Protein AF-A0A915YIJ9-F1 (afdb_monomer_lite)

Foldseek 3Di:
DDDDDDDDDDDDDPDDDDDDDDDDDDDDDDDDDDDDDDDDPPPPPPPPPPPQFDQDALPDDDDQAAFWKQAPLRAIDSDPSRCVNRRGPDTHTDHRDQAAPAAPPFDDDPAAFWWQAPVRAIDSDPSRCVNRRGPHTHTDHGDDPFFDDAAPPDDDDPAQFWWQAPVRAIDSDPSRCVNRRGPDTHTDHGPPDPDD

pLDDT: mean 80.59, std 19.17, range [41.78, 97.81]

Secondary structure (DSSP, 8-state):
------------------------------PPP------------------SB------SPPP-----EEETTSPEESSHHHHHHTTBS-EEESS--S-----TT---------EEETTSPEESSHHHHHHTT---EEESPPP-SSB-PPPTT----S----EEETTS-EESSHHHHHHTTB--EEES-TT-----

Sequence (196 aa):
MKQRKFLNFLPLVILFLALVSCQKDYETVVTPKSDAVMQTEAEAPESLITPCVVPTACFAPCPTYYAPVCGCDGVTYNNSCEAICAGVQSYTKGACNCKGRAQPNCICPLYYAPVCGCDGVTYNNACEANCAGVNHYVNGPCPDKCKGKPKPNCLCPAVYDPVCGCDGVTYSNGCEATCAGVKYYTNGACGGGTSS

InterPro domains:
  IPR002350 Kazal domain [PF00050] (61-86)
  IPR002350 Kazal domain [PF00050] (149-177)
  IPR002350 Kazal domain [PF07648] (104-132)
  IPR002350 Kazal domain [PS00282] (156-179)
  IPR002350 Kazal domain [PS51465] (46-97)
  IPR002350 Kazal domain [PS51465] (100-144)
  IPR002350 Kazal domain [PS51465] (148-192)
  IPR002350 Kazal domain [SM00280] (57-96)
  IPR002350 Kazal domain [SM00280] (105-142)
  IPR002350 Kazal domain [SM00280] (153-190)
  IPR036058 Kazal domain superfamily [SSF100895] (58-97)
  IPR036058 Kazal domain superfamily [SSF100895] (104-144)
  IPR036058 Kazal domain superfamily [SSF100895] (152-191)
  IPR053265 Serine protease inhibitor [PTHR21131] (148-193)

Structure (mmCIF, N/CA/C/O backbone):
data_AF-A0A915YIJ9-F1
#
_entry.id   AF-A0A915YIJ9-F1
#
loop_
_atom_site.group_PDB
_atom_site.id
_atom_site.type_symbol
_atom_site.label_atom_id
_atom_site.label_alt_id
_atom_site.label_comp_id
_atom_site.label_asym_id
_atom_site.label_entity_id
_atom_site.label_seq_id
_atom_site.pdbx_PDB_ins_code
_atom_site.Cartn_x
_atom_site.Cartn_y
_atom_site.Cartn_z
_atom_site.occupancy
_atom_site.B_iso_or_equiv
_atom_site.auth_seq_id
_atom_site.auth_comp_id
_atom_site.auth_asym_id
_atom_site.auth_atom_id
_atom_site.pdbx_PDB_model_num
ATOM 1 N N . MET A 1 1 ? 63.766 -33.382 -86.762 1.00 43.09 1 MET A N 1
ATOM 2 C CA . MET A 1 1 ? 63.769 -31.927 -86.483 1.00 43.09 1 MET A CA 1
ATOM 3 C C . MET A 1 1 ? 63.564 -31.705 -84.988 1.00 43.09 1 MET A C 1
ATOM 5 O O . MET A 1 1 ? 62.976 -32.546 -84.327 1.00 43.09 1 MET A O 1
ATOM 9 N N . LYS A 1 2 ? 64.178 -30.644 -84.469 1.00 43.09 2 LYS A N 1
ATOM 10 C CA . LYS A 1 2 ? 64.546 -30.368 -83.069 1.00 43.09 2 LYS A CA 1
ATOM 11 C C . LYS A 1 2 ? 63.355 -30.300 -82.094 1.00 43.09 2 LYS A C 1
ATOM 13 O O . LYS A 1 2 ? 62.431 -29.525 -82.303 1.00 43.09 2 LYS A O 1
ATOM 18 N N . GLN A 1 3 ? 63.465 -31.039 -80.990 1.00 42.84 3 GLN A N 1
ATOM 19 C CA . GLN A 1 3 ? 62.699 -30.883 -79.749 1.00 42.84 3 GLN A CA 1
ATOM 20 C C . GLN A 1 3 ? 62.859 -29.457 -79.181 1.00 42.84 3 GLN A C 1
ATOM 22 O O . GLN A 1 3 ? 63.985 -28.964 -79.061 1.00 42.84 3 GLN A O 1
ATOM 27 N N . ARG A 1 4 ? 61.759 -28.799 -78.788 1.00 53.03 4 ARG A N 1
ATOM 28 C CA . ARG A 1 4 ? 61.774 -27.566 -77.979 1.00 53.03 4 ARG A CA 1
ATOM 29 C C . ARG A 1 4 ? 60.920 -27.740 -76.717 1.00 53.03 4 ARG A C 1
ATOM 31 O O . ARG A 1 4 ? 59.727 -27.494 -76.720 1.00 53.03 4 ARG A O 1
ATOM 38 N N . LYS A 1 5 ? 61.628 -28.174 -75.671 1.00 50.50 5 LYS A N 1
ATOM 39 C CA . LYS A 1 5 ? 61.648 -27.671 -74.286 1.00 50.50 5 LYS A CA 1
ATOM 40 C C . LYS A 1 5 ? 60.309 -27.438 -73.565 1.00 50.50 5 LYS A C 1
ATOM 42 O O . LYS A 1 5 ? 59.688 -26.392 -73.697 1.00 50.50 5 LYS A O 1
ATOM 47 N N . PHE A 1 6 ? 60.022 -28.372 -72.657 1.00 50.09 6 PHE A N 1
ATOM 48 C CA . PHE A 1 6 ? 59.421 -28.115 -71.346 1.00 50.09 6 PHE A CA 1
ATOM 49 C C . PHE A 1 6 ? 60.184 -27.019 -70.579 1.00 50.09 6 PHE A C 1
ATOM 51 O O . PHE A 1 6 ? 61.411 -27.108 -70.484 1.00 50.09 6 PHE A O 1
ATOM 58 N N . LEU A 1 7 ? 59.470 -26.070 -69.957 1.00 47.47 7 LEU A N 1
ATOM 59 C CA . LEU A 1 7 ? 59.889 -25.474 -68.682 1.00 47.47 7 LEU A CA 1
ATOM 60 C C . LEU A 1 7 ? 58.699 -24.863 -67.903 1.00 47.47 7 LEU A C 1
ATOM 62 O O . LEU A 1 7 ? 58.182 -23.818 -68.273 1.00 47.47 7 LEU A O 1
ATOM 66 N N . ASN A 1 8 ? 58.287 -25.598 -66.862 1.00 46.03 8 ASN A N 1
ATOM 67 C CA . ASN A 1 8 ? 57.697 -25.251 -65.554 1.00 46.03 8 ASN A CA 1
ATOM 68 C C . ASN A 1 8 ? 57.200 -23.822 -65.259 1.00 46.03 8 ASN A C 1
ATOM 70 O O . ASN A 1 8 ? 57.934 -22.868 -65.465 1.00 46.03 8 ASN A O 1
ATOM 74 N N . PHE A 1 9 ? 56.038 -23.707 -64.593 1.00 45.94 9 PHE A N 1
ATOM 75 C CA . PHE A 1 9 ? 55.933 -23.433 -63.140 1.00 45.94 9 PHE A CA 1
ATOM 76 C C . PHE A 1 9 ? 54.446 -23.337 -62.716 1.00 45.94 9 PHE A C 1
ATOM 78 O O . PHE A 1 9 ? 53.779 -22.337 -62.952 1.00 45.94 9 PHE A O 1
ATOM 85 N N . LEU A 1 10 ? 53.927 -24.387 -62.071 1.00 46.91 10 LEU A N 1
ATOM 86 C CA . LEU A 1 10 ? 52.823 -24.282 -61.097 1.00 46.91 10 LEU A CA 1
ATOM 87 C C . LEU A 1 10 ? 53.487 -23.921 -59.747 1.00 46.91 10 LEU A C 1
ATOM 89 O O . LEU A 1 10 ? 54.596 -24.426 -59.529 1.00 46.91 10 LEU A O 1
ATOM 93 N N . PRO A 1 11 ? 52.898 -23.110 -58.837 1.00 52.62 11 PRO A N 1
ATOM 94 C CA . PRO A 1 11 ? 51.906 -23.669 -57.900 1.00 52.62 11 PRO A CA 1
ATOM 95 C C . PRO A 1 11 ? 50.868 -22.674 -57.291 1.00 52.62 11 PRO A C 1
ATOM 97 O O . PRO A 1 11 ? 51.066 -21.468 -57.256 1.00 52.62 11 PRO A O 1
ATOM 100 N N . LEU A 1 12 ? 49.772 -23.226 -56.746 1.00 51.72 12 LEU A N 1
ATOM 101 C CA . LEU A 1 12 ? 49.084 -22.802 -55.503 1.00 51.72 12 LEU A CA 1
ATOM 102 C C . LEU A 1 12 ? 48.872 -21.294 -55.213 1.00 51.72 12 LEU A C 1
ATOM 104 O O . LEU A 1 12 ? 49.652 -20.719 -54.465 1.00 51.72 12 LEU A O 1
ATOM 108 N N . VAL A 1 13 ? 47.727 -20.712 -55.607 1.00 50.88 13 VAL A N 1
ATOM 109 C CA . VAL A 1 13 ? 47.040 -19.657 -54.814 1.00 50.88 13 VAL A CA 1
ATOM 110 C C . VAL A 1 13 ? 45.515 -19.784 -54.987 1.00 50.88 13 VAL A C 1
ATOM 112 O O . VAL A 1 13 ? 44.834 -18.914 -55.516 1.00 50.88 13 VAL A O 1
ATOM 115 N N . ILE A 1 14 ? 44.963 -20.918 -54.552 1.00 55.75 14 ILE A N 1
ATOM 116 C CA . ILE A 1 14 ? 43.563 -21.008 -54.114 1.00 55.75 14 ILE A CA 1
ATOM 117 C C . ILE A 1 14 ? 43.600 -20.748 -52.606 1.00 55.75 14 ILE A C 1
ATOM 119 O O . ILE A 1 14 ? 43.662 -21.721 -51.868 1.00 55.75 14 ILE A O 1
ATOM 123 N N . LEU A 1 15 ? 43.671 -19.486 -52.149 1.00 53.47 15 LEU A N 1
ATOM 124 C CA . LEU A 1 15 ? 43.363 -19.106 -50.752 1.00 53.47 15 LEU A CA 1
ATOM 125 C C . LEU A 1 15 ? 43.443 -17.581 -50.483 1.00 53.47 15 LEU A C 1
ATOM 127 O O . LEU A 1 15 ? 44.313 -17.167 -49.741 1.00 53.47 15 LEU A O 1
ATOM 131 N N . PHE A 1 16 ? 42.572 -16.728 -51.030 1.00 46.09 16 PHE A N 1
ATOM 132 C CA . PHE A 1 16 ? 42.276 -15.389 -50.455 1.00 46.09 16 PHE A CA 1
ATOM 133 C C . PHE A 1 16 ? 40.940 -14.914 -51.055 1.00 46.09 16 PHE A C 1
ATOM 135 O O . PHE A 1 16 ? 40.864 -14.535 -52.214 1.00 46.09 16 PHE A O 1
ATOM 142 N N . LEU A 1 17 ? 39.816 -15.266 -50.432 1.00 48.44 17 LEU A N 1
ATOM 143 C CA . LEU A 1 17 ? 39.080 -14.404 -49.501 1.00 48.44 17 LEU A CA 1
ATOM 144 C C . LEU A 1 17 ? 38.564 -13.103 -50.137 1.00 48.44 17 LEU A C 1
ATOM 146 O O . LEU A 1 17 ? 39.302 -12.147 -50.330 1.00 48.44 17 LEU A O 1
ATOM 150 N N . ALA A 1 18 ? 37.247 -13.122 -50.364 1.00 52.41 18 ALA A N 1
ATOM 151 C CA . ALA A 1 18 ? 36.298 -12.067 -50.025 1.00 52.41 18 ALA A CA 1
ATOM 152 C C . ALA A 1 18 ? 36.674 -10.627 -50.390 1.00 52.41 18 ALA A C 1
ATOM 154 O O . ALA A 1 18 ? 37.335 -9.974 -49.603 1.00 52.41 18 ALA A O 1
ATOM 155 N N . LEU A 1 19 ? 36.075 -10.098 -51.461 1.00 51.56 19 LEU A N 1
ATOM 156 C CA . LEU A 1 19 ? 35.353 -8.821 -51.418 1.00 51.56 19 LEU A CA 1
ATOM 157 C C . LEU A 1 19 ? 34.259 -8.829 -52.494 1.00 51.56 19 LEU A C 1
ATOM 159 O O . LEU A 1 19 ? 34.449 -8.442 -53.643 1.00 51.56 19 LEU A O 1
ATOM 163 N N . VAL A 1 20 ? 33.087 -9.294 -52.064 1.00 56.44 20 VAL A N 1
ATOM 164 C CA . VAL A 1 20 ? 31.788 -8.870 -52.586 1.00 56.44 20 VAL A CA 1
ATOM 165 C C . VAL A 1 20 ? 31.805 -7.347 -52.728 1.00 56.44 20 VAL A C 1
ATOM 167 O O . VAL A 1 20 ? 32.027 -6.640 -51.750 1.00 56.44 20 VAL A O 1
ATOM 170 N N . SER A 1 21 ? 31.557 -6.836 -53.928 1.00 51.50 21 SER A N 1
ATOM 171 C CA . SER A 1 21 ? 31.146 -5.448 -54.128 1.00 51.50 21 SER A CA 1
ATOM 172 C C . SER A 1 21 ? 29.868 -5.458 -54.952 1.00 51.50 21 SER A C 1
ATOM 174 O O . SER A 1 21 ? 29.864 -5.693 -56.155 1.00 51.50 21 SER A O 1
ATOM 176 N N . CYS A 1 22 ? 28.775 -5.290 -54.214 1.00 51.41 22 CYS A N 1
ATOM 177 C CA . CYS A 1 22 ? 27.427 -5.018 -54.676 1.00 51.41 22 CYS A CA 1
ATOM 178 C C . CYS A 1 22 ? 27.413 -3.671 -55.416 1.00 51.41 22 CYS A C 1
ATOM 180 O O . CYS A 1 22 ? 27.785 -2.659 -54.826 1.00 51.41 22 CYS A O 1
ATOM 182 N N . GLN A 1 23 ? 26.961 -3.638 -56.669 1.00 51.97 23 GLN A N 1
ATOM 183 C CA . GLN A 1 23 ? 26.453 -2.411 -57.278 1.00 51.97 23 GLN A CA 1
ATOM 184 C C . GLN A 1 23 ? 24.961 -2.613 -57.533 1.00 51.97 23 GLN A C 1
ATOM 186 O O . GLN A 1 23 ? 24.566 -3.437 -58.354 1.00 51.97 23 GLN A O 1
ATOM 191 N N . LYS A 1 24 ? 24.143 -1.907 -56.750 1.00 50.06 24 LYS A N 1
ATOM 192 C CA . LYS A 1 24 ? 22.733 -1.658 -57.042 1.00 50.06 24 LYS A CA 1
ATOM 193 C C . LYS A 1 24 ? 22.659 -0.234 -57.574 1.00 50.06 24 LYS A C 1
ATOM 195 O O . LYS A 1 24 ? 23.089 0.689 -56.884 1.00 50.06 24 LYS A O 1
ATOM 200 N N . ASP A 1 25 ? 22.142 -0.089 -58.782 1.00 52.25 25 ASP A N 1
ATOM 201 C CA . ASP A 1 25 ? 21.862 1.195 -59.406 1.00 52.25 25 ASP A CA 1
ATOM 202 C C . ASP A 1 25 ? 20.831 1.974 -58.572 1.00 52.25 25 ASP A C 1
ATOM 204 O O . ASP A 1 25 ? 19.790 1.441 -58.182 1.00 52.25 25 ASP A O 1
ATOM 208 N N . TYR A 1 26 ? 21.144 3.232 -58.265 1.00 51.97 26 TYR A N 1
ATOM 209 C CA . TYR A 1 26 ? 20.229 4.209 -57.677 1.00 51.97 26 TYR A CA 1
ATOM 210 C C . TYR A 1 26 ? 19.994 5.290 -58.732 1.00 51.97 26 TYR A C 1
ATOM 212 O O . TYR A 1 26 ? 20.888 6.080 -59.036 1.00 51.97 26 TYR A O 1
ATOM 220 N N . GLU A 1 27 ? 18.800 5.294 -59.320 1.00 52.31 27 GLU A N 1
ATOM 221 C CA . GLU A 1 27 ? 18.329 6.396 -60.153 1.00 52.31 27 GLU A CA 1
ATOM 222 C C . GLU A 1 27 ? 18.004 7.609 -59.276 1.00 52.31 27 GLU A C 1
ATOM 224 O O . GLU A 1 27 ? 17.204 7.555 -58.340 1.00 52.31 27 GLU A O 1
ATOM 229 N N . THR A 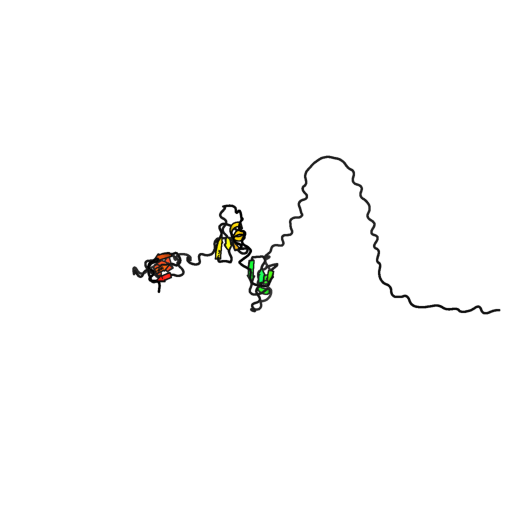1 28 ? 18.640 8.731 -59.599 1.00 44.75 28 THR A N 1
ATOM 230 C CA . THR A 1 28 ? 18.393 10.044 -59.010 1.00 44.75 28 THR A CA 1
ATOM 231 C C . THR A 1 28 ? 17.041 10.588 -59.472 1.00 44.75 28 THR A C 1
ATOM 233 O O . THR A 1 28 ? 16.899 11.016 -60.618 1.00 44.75 28 THR A O 1
ATOM 236 N N . VAL A 1 29 ? 16.054 10.626 -58.576 1.00 46.56 29 VAL A N 1
ATOM 237 C CA . VAL A 1 29 ? 14.800 11.361 -58.795 1.00 46.56 29 VAL A CA 1
ATOM 238 C C . VAL A 1 29 ? 15.046 12.838 -58.486 1.00 46.56 29 VAL A C 1
ATOM 240 O O . VAL A 1 29 ? 15.255 13.221 -57.336 1.00 46.56 29 VAL A O 1
ATOM 243 N N . VAL A 1 30 ? 15.030 13.671 -59.524 1.00 48.28 30 VAL A N 1
ATOM 244 C CA . VAL A 1 30 ? 15.030 15.134 -59.408 1.00 48.28 30 VAL A CA 1
ATOM 245 C C . VAL A 1 30 ? 13.579 15.590 -59.249 1.00 48.28 30 VAL A C 1
ATOM 247 O O . VAL A 1 30 ? 12.788 15.455 -60.179 1.00 48.28 30 VAL A O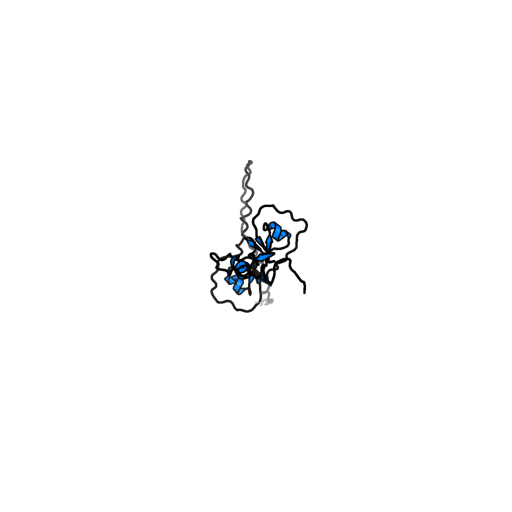 1
ATOM 250 N N . THR A 1 31 ? 13.210 16.136 -58.089 1.00 48.06 31 THR A N 1
ATOM 251 C CA . THR A 1 31 ? 11.913 16.810 -57.897 1.00 48.06 31 THR A CA 1
ATOM 252 C C . THR A 1 31 ? 12.048 18.322 -58.114 1.00 48.06 31 THR A C 1
ATOM 254 O O . THR A 1 31 ? 13.024 18.908 -57.637 1.00 48.06 31 THR A O 1
ATOM 257 N N . PRO A 1 32 ? 11.089 18.986 -58.788 1.00 51.56 32 PRO A N 1
ATOM 258 C CA . PRO A 1 32 ? 11.142 20.423 -59.013 1.00 51.56 32 PRO A CA 1
ATOM 259 C C . PRO A 1 32 ? 10.718 21.220 -57.772 1.00 51.56 32 PRO A C 1
ATOM 261 O O . PRO A 1 32 ? 9.846 20.823 -57.003 1.00 51.56 32 PRO A O 1
ATOM 264 N N . LYS A 1 33 ? 11.354 22.383 -57.622 1.00 52.44 33 LYS A N 1
ATOM 265 C CA . LYS A 1 33 ? 11.064 23.429 -56.642 1.00 52.44 33 LYS A CA 1
ATOM 266 C C . LYS A 1 33 ? 9.826 24.223 -57.074 1.00 52.44 33 LYS A C 1
ATOM 268 O O . LYS A 1 33 ? 9.839 24.812 -58.151 1.00 52.44 33 LYS A O 1
ATOM 273 N N . SER A 1 34 ? 8.816 24.316 -56.213 1.00 48.69 34 SER A N 1
ATOM 274 C CA . SER A 1 34 ? 7.854 25.423 -56.236 1.00 48.69 34 SER A CA 1
ATOM 275 C C . SER A 1 34 ? 7.405 25.751 -54.818 1.00 48.69 34 SER A C 1
ATOM 277 O O . SER A 1 34 ? 6.930 24.887 -54.085 1.00 48.69 34 SER A O 1
ATOM 279 N N . ASP A 1 35 ? 7.615 27.006 -54.451 1.00 55.25 35 ASP A N 1
ATOM 280 C CA . ASP A 1 35 ? 7.357 27.597 -53.147 1.00 55.25 35 ASP A CA 1
ATOM 281 C C . ASP A 1 35 ? 5.850 27.639 -52.806 1.00 55.25 35 ASP A C 1
ATOM 283 O O . ASP A 1 35 ? 5.057 28.058 -53.646 1.00 55.25 35 ASP A O 1
ATOM 287 N N . ALA A 1 36 ? 5.482 27.239 -51.575 1.00 47.22 36 ALA A N 1
ATOM 288 C CA . ALA A 1 36 ? 4.541 27.911 -50.651 1.00 47.22 36 ALA A CA 1
ATOM 289 C C . ALA A 1 36 ? 3.796 26.937 -49.701 1.00 47.22 36 ALA A C 1
ATOM 291 O O . ALA A 1 36 ? 2.908 26.201 -50.109 1.00 47.22 36 ALA A O 1
ATOM 292 N N . VAL A 1 37 ? 4.166 27.040 -48.415 1.00 46.00 37 VAL A N 1
ATOM 293 C CA . VAL A 1 37 ? 3.373 26.926 -47.169 1.00 46.00 37 VAL A CA 1
ATOM 294 C C . VAL A 1 37 ? 2.381 25.761 -47.019 1.00 46.00 37 VAL A C 1
ATOM 296 O O . VAL A 1 37 ? 1.293 25.813 -47.571 1.00 46.00 37 VAL A O 1
ATOM 299 N N . MET A 1 38 ? 2.665 24.830 -46.099 1.00 41.78 38 MET A N 1
ATOM 300 C CA . MET A 1 38 ? 1.839 24.589 -44.900 1.00 41.78 38 MET A CA 1
ATOM 301 C C . MET A 1 38 ? 2.553 23.593 -43.979 1.00 41.78 38 MET A C 1
ATOM 303 O O . MET A 1 38 ? 3.204 22.659 -44.436 1.00 41.78 38 MET A O 1
ATOM 307 N N . GLN A 1 39 ? 2.470 23.847 -42.679 1.00 53.22 39 GLN A N 1
ATOM 308 C CA . GLN A 1 39 ? 3.058 23.046 -41.614 1.00 53.22 39 GLN A CA 1
ATOM 309 C C . GLN A 1 39 ? 2.658 21.573 -41.737 1.00 53.22 39 GLN A C 1
ATOM 311 O O . GLN A 1 39 ? 1.477 21.245 -41.699 1.00 53.22 39 GLN A O 1
ATOM 316 N N . THR A 1 40 ? 3.648 20.692 -41.768 1.00 42.25 40 THR A N 1
ATOM 317 C CA . THR A 1 40 ? 3.526 19.392 -41.119 1.00 42.25 40 THR A CA 1
ATOM 318 C C . THR A 1 40 ? 4.792 19.235 -40.305 1.00 42.25 40 THR A C 1
ATOM 320 O O . THR A 1 40 ? 5.868 18.973 -40.847 1.00 42.25 40 THR A O 1
ATOM 323 N N . GLU A 1 41 ? 4.685 19.487 -39.004 1.00 53.44 41 GLU A N 1
ATOM 324 C CA . GLU A 1 41 ? 5.623 18.892 -38.065 1.00 53.44 41 GLU A CA 1
ATOM 325 C C . GLU A 1 41 ? 5.610 17.400 -38.384 1.00 53.44 41 GLU A C 1
ATOM 327 O O . GLU A 1 41 ? 4.543 16.793 -38.474 1.00 53.44 41 GLU A O 1
ATOM 332 N N . ALA A 1 42 ? 6.776 16.840 -38.697 1.00 53.16 42 ALA A N 1
ATOM 333 C CA . ALA A 1 42 ? 6.897 15.404 -38.800 1.00 53.16 42 ALA A CA 1
ATOM 334 C C . ALA A 1 42 ? 6.420 14.853 -37.457 1.00 53.16 42 ALA A C 1
ATOM 336 O O . ALA A 1 42 ? 7.089 15.055 -36.442 1.00 53.16 42 ALA A O 1
ATOM 337 N N . GLU A 1 43 ? 5.246 14.223 -37.445 1.00 51.84 43 GLU A N 1
ATOM 338 C CA . GLU A 1 43 ? 4.864 13.341 -36.360 1.00 51.84 43 GLU A CA 1
ATOM 339 C C . GLU A 1 43 ? 6.032 12.367 -36.229 1.00 51.84 43 GLU A C 1
ATOM 341 O O . GLU A 1 43 ? 6.308 11.561 -37.124 1.00 51.84 43 GLU A O 1
ATOM 346 N N . ALA A 1 44 ? 6.801 12.519 -35.147 1.00 55.88 44 ALA A N 1
ATOM 347 C CA . ALA A 1 44 ? 7.683 11.461 -34.706 1.00 55.88 44 ALA A CA 1
ATOM 348 C C . ALA A 1 44 ? 6.819 10.193 -34.712 1.00 55.88 44 ALA A C 1
ATOM 350 O O . ALA A 1 44 ? 5.710 10.259 -34.169 1.00 55.88 44 ALA A O 1
ATOM 351 N N . PRO A 1 45 ? 7.251 9.092 -35.363 1.00 55.00 45 PRO A N 1
ATOM 352 C CA . PRO A 1 45 ? 6.441 7.883 -35.411 1.00 55.00 45 PRO A CA 1
ATOM 353 C C . PRO A 1 45 ? 6.038 7.583 -33.979 1.00 55.00 45 PRO A C 1
ATOM 355 O O . PRO A 1 45 ? 6.924 7.606 -33.116 1.00 55.00 45 PRO A O 1
ATOM 358 N N . GLU A 1 46 ? 4.729 7.425 -33.733 1.00 57.34 46 GLU A N 1
ATOM 359 C CA . GLU A 1 46 ? 4.194 7.135 -32.406 1.00 57.34 46 GLU A CA 1
ATOM 360 C C . GLU A 1 46 ? 5.164 6.186 -31.723 1.00 57.34 46 GLU A C 1
ATOM 362 O O . GLU A 1 46 ? 5.434 5.085 -32.211 1.00 57.34 46 GLU A O 1
ATOM 367 N N . SER A 1 47 ? 5.802 6.708 -30.675 1.00 54.47 47 SER A N 1
ATOM 368 C CA . SER A 1 47 ? 6.743 5.975 -29.853 1.00 54.47 47 SER A CA 1
ATOM 369 C C . SER A 1 47 ? 6.166 4.582 -29.646 1.00 54.47 47 SER A C 1
ATOM 371 O O . SER A 1 47 ? 5.057 4.454 -29.127 1.00 54.47 47 SER A O 1
ATOM 373 N N . LEU A 1 48 ? 6.875 3.555 -30.119 1.00 56.50 48 LEU A N 1
ATOM 374 C CA . LEU A 1 48 ? 6.511 2.152 -29.945 1.00 56.50 48 LEU A CA 1
ATOM 375 C C . LEU A 1 48 ? 6.629 1.797 -28.455 1.00 56.50 48 LEU A C 1
ATOM 377 O O . LEU A 1 48 ? 7.523 1.056 -28.042 1.00 56.50 48 LEU A O 1
ATOM 381 N N . ILE A 1 49 ? 5.752 2.362 -27.625 1.00 66.06 49 ILE A N 1
ATOM 382 C CA . ILE A 1 49 ? 5.625 2.047 -26.212 1.00 66.06 49 ILE A CA 1
ATOM 383 C C . ILE A 1 49 ? 5.022 0.651 -26.184 1.00 66.06 49 ILE A C 1
ATOM 385 O O . ILE A 1 49 ? 3.807 0.469 -26.210 1.00 66.06 49 ILE A O 1
ATOM 389 N N . THR A 1 50 ? 5.893 -0.354 -26.194 1.00 74.81 50 THR A N 1
ATOM 390 C CA . THR A 1 50 ? 5.469 -1.725 -25.937 1.00 74.81 50 THR A CA 1
ATOM 391 C C . THR A 1 50 ? 4.827 -1.725 -24.549 1.00 74.81 50 THR A C 1
ATOM 393 O O . THR A 1 50 ? 5.489 -1.317 -23.588 1.00 74.81 50 THR A O 1
ATOM 396 N N . PRO A 1 51 ? 3.543 -2.104 -24.419 1.00 85.44 51 PRO A N 1
ATOM 397 C CA . PRO A 1 51 ? 2.871 -2.110 -23.130 1.00 85.44 51 PRO A CA 1
ATOM 398 C C . PRO A 1 51 ? 3.637 -3.014 -22.168 1.00 85.44 51 PRO A C 1
ATOM 400 O O . PRO A 1 51 ? 3.989 -4.143 -22.508 1.00 85.44 51 PRO A O 1
ATOM 403 N N . CYS A 1 52 ? 3.909 -2.502 -20.968 1.00 85.62 52 CYS A N 1
ATOM 404 C CA . CYS A 1 52 ? 4.692 -3.228 -19.974 1.00 85.62 52 CYS A CA 1
ATOM 405 C C . CYS A 1 52 ? 4.065 -4.586 -19.612 1.00 85.62 52 CYS A C 1
ATOM 407 O O . CYS A 1 52 ? 4.781 -5.567 -19.415 1.00 85.62 52 CYS A O 1
ATOM 409 N N . VAL A 1 53 ? 2.734 -4.640 -19.540 1.00 88.88 53 VAL A N 1
ATOM 410 C CA . VAL A 1 53 ? 1.987 -5.855 -19.224 1.00 88.88 53 VAL A CA 1
ATOM 411 C C . VAL A 1 53 ? 1.081 -6.180 -20.398 1.00 88.88 53 VAL A C 1
ATOM 413 O O . VAL A 1 53 ? 0.263 -5.348 -20.796 1.00 88.88 53 VAL A O 1
ATOM 416 N N . VAL A 1 54 ? 1.199 -7.392 -20.936 1.00 90.19 54 VAL A N 1
ATOM 417 C CA . VAL A 1 54 ? 0.216 -7.934 -21.881 1.00 90.19 54 VAL A CA 1
ATOM 418 C C . VAL A 1 54 ? -0.371 -9.223 -21.323 1.00 90.19 54 VAL A C 1
ATOM 420 O O . VAL A 1 54 ? 0.381 -10.069 -20.831 1.00 90.19 54 VAL A O 1
ATOM 423 N N . PRO A 1 55 ? -1.693 -9.427 -21.420 1.00 83.56 55 PRO A N 1
ATOM 424 C CA . PRO A 1 55 ? -2.303 -10.682 -21.012 1.00 83.56 55 PRO A CA 1
ATOM 425 C C . PRO A 1 55 ? -1.641 -11.859 -21.738 1.00 83.56 55 PRO A C 1
ATOM 427 O O . PRO A 1 55 ? -1.745 -11.989 -22.956 1.00 83.56 55 PRO A O 1
ATOM 430 N N . THR A 1 56 ? -0.942 -12.706 -20.984 1.00 80.94 56 THR A N 1
ATOM 431 C CA . THR A 1 56 ? -0.262 -13.899 -21.499 1.00 80.94 56 THR A CA 1
ATOM 432 C C . THR A 1 56 ? -0.775 -15.105 -20.730 1.00 80.94 56 THR A C 1
ATOM 434 O O . THR A 1 56 ? -0.867 -15.075 -19.505 1.00 80.94 56 THR A O 1
ATOM 437 N N . ALA A 1 57 ? -1.142 -16.173 -21.438 1.00 77.88 57 ALA A N 1
ATOM 438 C CA . ALA A 1 57 ? -1.531 -17.417 -20.790 1.00 77.88 57 ALA A CA 1
ATOM 439 C C . ALA A 1 57 ? -0.288 -18.119 -20.220 1.00 77.88 57 ALA A C 1
ATOM 441 O O . ALA A 1 57 ? 0.690 -18.348 -20.930 1.00 77.88 57 ALA A O 1
ATOM 442 N N . CYS A 1 58 ? -0.332 -18.472 -18.937 1.00 86.25 58 CYS A N 1
ATOM 443 C CA . CYS A 1 58 ? 0.706 -19.269 -18.294 1.00 86.25 58 CYS A CA 1
ATOM 444 C C . CYS A 1 58 ? 0.472 -20.750 -18.633 1.00 86.25 58 CYS A C 1
ATOM 446 O O . CYS A 1 58 ? -0.509 -21.348 -18.192 1.00 86.25 58 CYS A O 1
ATOM 448 N N . PHE A 1 59 ? 1.343 -21.337 -19.454 1.00 82.81 59 PHE A N 1
ATOM 449 C CA . PHE A 1 59 ? 1.169 -22.704 -19.968 1.00 82.81 59 PHE A CA 1
ATOM 450 C C . PHE A 1 59 ? 1.685 -23.803 -19.022 1.00 82.81 59 PHE A C 1
ATOM 452 O O . PHE A 1 59 ? 1.443 -24.983 -19.270 1.00 82.81 59 PHE A O 1
ATOM 459 N N . ALA A 1 60 ? 2.387 -23.444 -17.945 1.00 88.06 60 ALA A N 1
ATOM 460 C CA . ALA A 1 60 ? 2.941 -24.383 -16.972 1.00 88.06 60 ALA A CA 1
ATOM 461 C C . ALA A 1 60 ? 3.021 -23.743 -15.575 1.00 88.06 60 ALA A C 1
ATOM 463 O O . ALA A 1 60 ? 3.183 -22.527 -15.483 1.00 88.06 60 ALA A O 1
ATOM 464 N N . PRO A 1 61 ? 2.936 -24.529 -14.486 1.00 92.00 61 PRO A N 1
ATOM 465 C CA . PRO A 1 61 ? 3.137 -24.001 -13.143 1.00 92.00 61 PRO A CA 1
ATOM 466 C C . PRO A 1 61 ? 4.573 -23.499 -12.975 1.00 92.00 61 PRO A C 1
ATOM 468 O O . PRO A 1 61 ? 5.530 -24.157 -13.390 1.00 92.00 61 PRO A O 1
ATOM 471 N N . CYS A 1 62 ? 4.723 -22.345 -12.331 1.00 94.94 62 CYS A N 1
ATOM 472 C CA . CYS A 1 62 ? 6.040 -21.809 -12.031 1.00 94.94 62 CYS A CA 1
ATOM 473 C C . CYS A 1 62 ? 6.721 -22.569 -10.886 1.00 94.94 62 CYS A C 1
ATOM 475 O O . CYS A 1 62 ? 6.054 -23.014 -9.948 1.00 94.94 62 CYS A O 1
ATOM 477 N N . PRO A 1 63 ? 8.057 -22.711 -10.933 1.00 95.19 63 PRO A N 1
ATOM 478 C CA . PRO A 1 63 ? 8.813 -23.235 -9.806 1.00 95.19 63 PRO A CA 1
ATOM 479 C C . PRO A 1 63 ? 8.703 -22.289 -8.603 1.00 95.19 63 PRO A C 1
ATOM 481 O O . PRO A 1 63 ? 8.537 -21.083 -8.761 1.00 95.19 63 PRO A O 1
ATOM 484 N N . THR A 1 64 ? 8.848 -22.827 -7.392 1.00 95.56 64 THR A N 1
ATOM 485 C CA . THR A 1 64 ? 8.644 -22.080 -6.136 1.00 95.56 64 THR A CA 1
ATOM 486 C C . THR A 1 64 ? 9.936 -21.535 -5.522 1.00 95.56 64 THR A C 1
ATOM 488 O O . THR A 1 64 ? 9.947 -21.145 -4.356 1.00 95.56 64 THR A O 1
ATOM 491 N N . TYR A 1 65 ? 11.055 -21.547 -6.255 1.00 96.94 65 TYR A N 1
ATOM 492 C CA . TYR A 1 65 ? 12.295 -20.965 -5.742 1.00 96.94 65 TYR A CA 1
ATOM 493 C C . TYR A 1 65 ? 12.211 -19.436 -5.733 1.00 96.94 65 TYR A C 1
ATOM 495 O O . TYR A 1 65 ? 11.566 -18.821 -6.587 1.00 96.94 65 TYR A O 1
ATOM 503 N N . TYR A 1 66 ? 12.920 -18.829 -4.782 1.00 96.31 66 TYR A N 1
ATOM 504 C CA . TYR A 1 66 ? 12.968 -17.384 -4.614 1.00 96.31 66 TYR A CA 1
ATOM 505 C C . TYR A 1 66 ? 14.209 -16.800 -5.301 1.00 96.31 66 TYR A C 1
ATOM 507 O O . TYR A 1 66 ? 15.333 -16.949 -4.823 1.00 96.31 66 TYR A O 1
ATOM 515 N N . ALA A 1 67 ? 14.001 -16.150 -6.443 1.00 97.38 67 ALA A N 1
ATOM 516 C CA . ALA A 1 67 ? 14.997 -15.365 -7.168 1.00 97.38 67 ALA A CA 1
ATOM 517 C C . ALA A 1 67 ? 14.296 -14.127 -7.750 1.00 97.38 67 ALA A C 1
ATOM 519 O O . ALA A 1 67 ? 13.970 -14.110 -8.941 1.00 97.38 67 ALA A O 1
ATOM 520 N N . PRO A 1 68 ? 13.998 -13.127 -6.902 1.00 96.50 68 PRO A N 1
ATOM 521 C CA . PRO A 1 68 ? 12.997 -12.125 -7.208 1.00 96.50 68 PRO A CA 1
ATOM 522 C C . PRO A 1 68 ? 13.382 -11.271 -8.407 1.00 96.50 68 PRO A C 1
ATOM 524 O O . PRO A 1 68 ? 14.567 -11.041 -8.679 1.00 96.50 68 PRO A O 1
ATOM 527 N N . VAL A 1 69 ? 12.361 -10.778 -9.096 1.00 95.69 69 VAL A N 1
ATOM 528 C CA . VAL A 1 69 ? 12.508 -9.814 -10.183 1.00 95.69 69 VAL A CA 1
ATOM 529 C C . VAL A 1 69 ? 11.548 -8.650 -9.984 1.00 95.69 69 VAL A C 1
ATOM 531 O O . VAL A 1 69 ? 10.448 -8.831 -9.459 1.00 95.69 69 VAL A O 1
ATOM 534 N N . CYS A 1 70 ? 11.963 -7.464 -10.414 1.00 92.69 70 CYS A N 1
ATOM 535 C CA . CYS A 1 70 ? 11.124 -6.279 -10.434 1.00 92.69 70 CYS A CA 1
ATOM 536 C C . CYS A 1 70 ? 10.591 -6.077 -11.842 1.00 92.69 70 CYS A C 1
ATOM 538 O O . CYS A 1 70 ? 11.376 -5.755 -12.740 1.00 92.69 70 CYS A O 1
ATOM 540 N N . GLY A 1 71 ? 9.291 -6.289 -12.032 1.00 91.19 71 GLY A N 1
ATOM 541 C CA . GLY A 1 71 ? 8.624 -6.043 -13.301 1.00 91.19 71 GLY A CA 1
ATOM 542 C C . GLY A 1 71 ? 8.613 -4.564 -13.673 1.00 91.19 71 GLY A C 1
ATOM 543 O O . GLY A 1 71 ? 8.719 -3.682 -12.820 1.00 91.19 71 GLY A O 1
ATOM 544 N N . CYS A 1 72 ? 8.471 -4.269 -14.963 1.00 87.06 72 CYS A N 1
ATOM 545 C CA . CYS A 1 72 ? 8.264 -2.901 -15.449 1.00 87.06 72 CYS A CA 1
ATOM 546 C C . CYS A 1 72 ? 6.963 -2.264 -14.928 1.00 87.06 72 CYS A C 1
ATOM 548 O O . CYS A 1 72 ? 6.772 -1.059 -15.062 1.00 87.06 72 CYS A O 1
ATOM 550 N N . ASP A 1 73 ? 6.078 -3.070 -14.343 1.00 84.56 73 ASP A N 1
ATOM 551 C CA . ASP A 1 73 ? 4.837 -2.680 -13.679 1.00 84.56 73 ASP A CA 1
ATOM 552 C C . ASP A 1 73 ? 5.066 -2.313 -12.207 1.00 84.56 73 ASP A C 1
ATOM 554 O O . ASP A 1 73 ? 4.140 -1.923 -11.499 1.00 84.56 73 ASP A O 1
ATOM 558 N N . GLY A 1 74 ? 6.310 -2.428 -11.739 1.00 81.31 74 GLY A N 1
ATOM 559 C CA . GLY A 1 74 ? 6.705 -2.140 -10.373 1.00 81.31 74 GLY A CA 1
ATOM 560 C C . GLY A 1 74 ? 6.303 -3.195 -9.357 1.00 81.31 74 GLY A C 1
ATOM 561 O O . GLY A 1 74 ? 6.383 -2.933 -8.154 1.00 81.31 74 GLY A O 1
ATOM 562 N N . VAL A 1 75 ? 5.903 -4.384 -9.808 1.00 85.25 75 VAL A N 1
ATOM 563 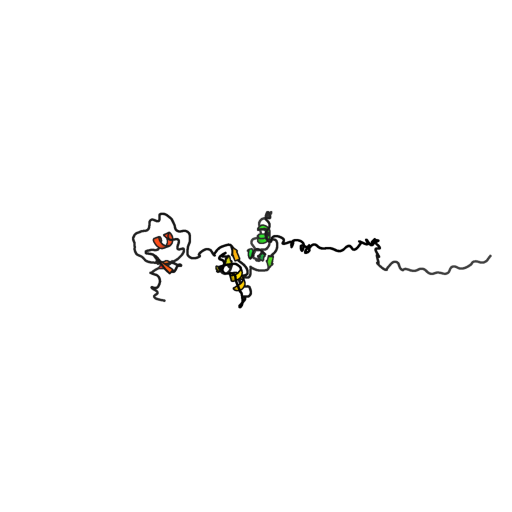C CA . VAL A 1 75 ? 5.580 -5.509 -8.933 1.00 85.25 75 VAL A CA 1
ATOM 564 C C . VAL A 1 75 ? 6.814 -6.393 -8.751 1.00 85.25 75 VAL A C 1
ATOM 566 O O . VAL A 1 75 ? 7.557 -6.689 -9.689 1.00 85.25 75 VAL A O 1
ATOM 569 N N . THR A 1 76 ? 7.050 -6.816 -7.507 1.00 91.56 76 THR A N 1
ATOM 570 C CA . THR A 1 76 ? 8.060 -7.836 -7.205 1.00 91.56 76 THR A CA 1
ATOM 571 C C . THR A 1 76 ? 7.447 -9.218 -7.361 1.00 91.56 76 THR A C 1
ATOM 573 O O . THR A 1 76 ? 6.491 -9.548 -6.663 1.00 91.56 76 THR A O 1
ATOM 576 N N . TYR A 1 77 ? 8.036 -10.034 -8.225 1.00 94.25 77 TYR A N 1
ATOM 577 C CA . TYR A 1 77 ? 7.661 -11.434 -8.429 1.00 94.25 77 TYR A CA 1
ATOM 578 C C . TYR A 1 77 ? 8.672 -12.354 -7.750 1.00 94.25 77 TYR A C 1
ATOM 580 O O . TYR A 1 77 ? 9.854 -12.002 -7.691 1.00 94.25 77 TYR A O 1
ATOM 588 N N . ASN A 1 78 ? 8.257 -13.536 -7.266 1.00 96.75 78 ASN A N 1
ATOM 589 C CA . ASN A 1 78 ? 9.179 -14.452 -6.569 1.00 96.75 78 ASN A CA 1
ATOM 590 C C . ASN A 1 78 ? 10.307 -14.923 -7.484 1.00 96.75 78 ASN A C 1
ATOM 592 O O . ASN A 1 78 ? 11.419 -15.185 -7.026 1.00 96.75 78 ASN A O 1
ATOM 596 N N . ASN A 1 79 ? 10.009 -15.042 -8.775 1.00 96.25 79 ASN A N 1
ATOM 597 C CA . ASN A 1 79 ? 10.965 -15.357 -9.818 1.00 96.25 79 ASN A CA 1
ATOM 598 C C . ASN A 1 79 ? 10.472 -14.866 -11.184 1.00 96.25 79 ASN A C 1
ATOM 600 O O . ASN A 1 79 ? 9.341 -14.410 -11.350 1.00 96.25 79 ASN A O 1
ATOM 604 N N . SER A 1 80 ? 11.343 -14.975 -12.184 1.00 96.38 80 SER A N 1
ATOM 605 C CA . SER A 1 80 ? 11.046 -14.563 -13.554 1.00 96.38 80 SER A CA 1
ATOM 606 C C . SER A 1 80 ? 9.894 -15.331 -14.202 1.00 96.38 80 SER A C 1
ATOM 608 O O . SER A 1 80 ? 9.216 -14.766 -15.052 1.00 96.38 80 SER A O 1
ATOM 610 N N . CYS A 1 81 ? 9.660 -16.596 -13.826 1.00 95.81 81 CYS A N 1
ATOM 611 C CA . CYS A 1 81 ? 8.529 -17.354 -14.366 1.00 95.81 81 CYS A CA 1
ATOM 612 C C 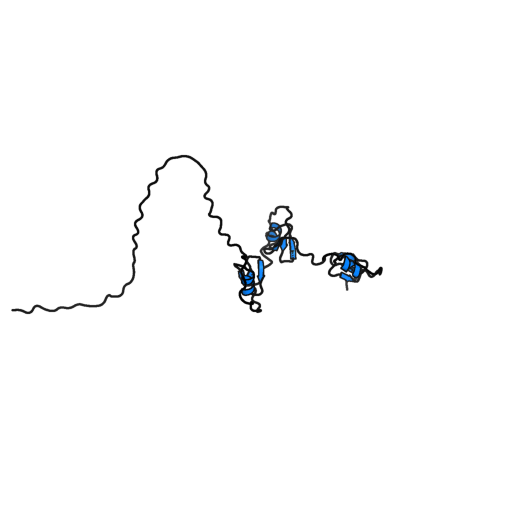. CYS A 1 81 ? 7.210 -16.706 -13.948 1.00 95.81 81 CYS A C 1
ATOM 614 O O . CYS A 1 81 ? 6.359 -16.468 -14.799 1.00 95.81 81 CYS A O 1
ATOM 616 N N . GLU A 1 82 ? 7.063 -16.365 -12.665 1.00 95.81 82 GLU A N 1
ATOM 617 C CA . GLU A 1 82 ? 5.851 -15.710 -12.166 1.00 95.81 82 GLU A CA 1
ATOM 618 C C . GLU A 1 82 ? 5.611 -14.350 -12.836 1.00 95.81 82 GLU A C 1
ATOM 620 O O . GLU A 1 82 ? 4.474 -14.055 -13.197 1.00 95.81 82 GLU A O 1
ATOM 625 N N . ALA A 1 83 ? 6.666 -13.560 -13.076 1.00 94.44 83 ALA A N 1
ATOM 626 C CA . ALA A 1 83 ? 6.561 -12.288 -13.799 1.00 94.44 83 ALA A CA 1
ATOM 627 C C . ALA A 1 83 ? 6.036 -12.480 -15.232 1.00 94.44 83 ALA A C 1
ATOM 629 O O . ALA A 1 83 ? 5.081 -11.823 -15.648 1.00 94.44 83 ALA A O 1
ATOM 630 N N . ILE A 1 84 ? 6.611 -13.430 -15.976 1.00 93.38 84 ILE A N 1
ATOM 631 C CA . ILE A 1 84 ? 6.177 -13.756 -17.344 1.00 93.38 84 ILE A CA 1
ATOM 632 C C . ILE A 1 84 ? 4.739 -14.289 -17.342 1.00 93.38 84 ILE A C 1
ATOM 634 O O . ILE A 1 84 ? 3.932 -13.897 -18.182 1.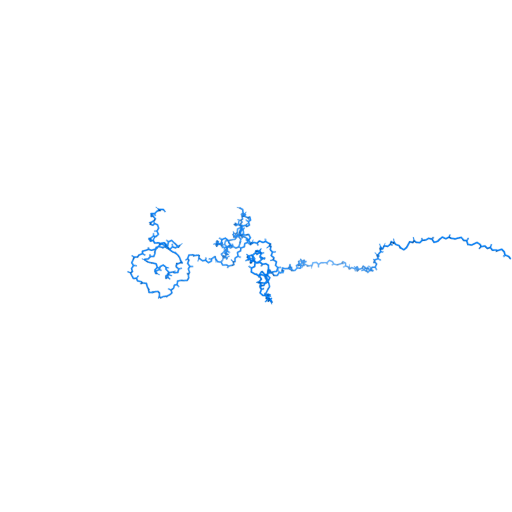00 93.38 84 ILE A O 1
ATOM 638 N N . CYS A 1 85 ? 4.388 -15.141 -16.378 1.00 94.38 85 CYS A N 1
ATOM 639 C CA . CYS A 1 85 ? 3.034 -15.672 -16.230 1.00 94.38 85 CYS A CA 1
ATOM 640 C C . CYS A 1 85 ? 1.999 -14.611 -15.834 1.00 94.38 85 CYS A C 1
ATOM 642 O O . CYS A 1 85 ? 0.816 -14.799 -16.104 1.00 94.38 85 CYS A O 1
ATOM 644 N N . ALA A 1 86 ? 2.430 -13.493 -15.251 1.00 93.25 86 ALA A N 1
ATOM 645 C CA . ALA A 1 86 ? 1.601 -12.312 -15.035 1.00 93.25 86 ALA A CA 1
ATOM 646 C C . ALA A 1 86 ? 1.543 -11.371 -16.254 1.00 93.25 86 ALA A C 1
ATOM 648 O O . ALA A 1 86 ? 0.825 -10.373 -16.217 1.00 93.25 86 ALA A O 1
ATOM 649 N N . GLY A 1 87 ? 2.261 -11.681 -17.339 1.00 93.62 87 GLY A N 1
ATOM 650 C CA . GLY A 1 87 ? 2.259 -10.896 -18.573 1.00 93.62 87 GLY A CA 1
ATOM 651 C C . GLY A 1 87 ? 3.290 -9.770 -18.632 1.00 93.62 87 GLY A C 1
ATOM 652 O O . GLY A 1 87 ? 3.222 -8.939 -19.538 1.00 93.62 87 GLY A O 1
ATOM 653 N N . VAL A 1 88 ? 4.232 -9.717 -17.688 1.00 93.94 88 VAL A N 1
ATOM 654 C CA . VAL A 1 88 ? 5.263 -8.673 -17.612 1.00 93.94 88 VAL A CA 1
ATOM 655 C C . VAL A 1 88 ? 6.306 -8.859 -18.715 1.00 93.94 88 VAL A C 1
ATOM 657 O O . VAL A 1 88 ? 6.968 -9.894 -18.792 1.00 93.94 88 VAL A O 1
ATOM 660 N N . GLN A 1 89 ? 6.493 -7.829 -19.542 1.00 92.56 89 GLN A N 1
ATOM 661 C CA . GLN A 1 89 ? 7.365 -7.858 -20.724 1.00 92.56 89 GLN A CA 1
ATOM 662 C C . GLN A 1 89 ? 8.838 -7.576 -20.434 1.00 92.56 89 GLN A C 1
ATOM 664 O O . GLN A 1 89 ? 9.717 -7.927 -21.219 1.00 92.56 89 GLN A O 1
ATOM 669 N N . SER A 1 90 ? 9.137 -6.919 -19.315 1.00 91.56 90 SER A N 1
ATOM 670 C CA . SER A 1 90 ? 10.514 -6.638 -18.914 1.00 91.56 90 SER A CA 1
ATOM 671 C C . SER A 1 90 ? 10.634 -6.563 -17.402 1.00 91.56 90 SER A C 1
ATOM 673 O O . SER A 1 90 ? 9.711 -6.129 -16.715 1.00 91.56 90 SER A O 1
ATOM 675 N N . TYR A 1 91 ? 11.773 -7.008 -16.877 1.00 94.44 91 TYR A N 1
ATOM 676 C CA . TYR A 1 91 ? 12.056 -6.979 -15.451 1.00 94.44 91 TYR A CA 1
ATOM 677 C C . TYR A 1 91 ? 13.555 -6.824 -15.180 1.00 94.44 91 TYR A C 1
ATOM 679 O O . TYR A 1 91 ? 14.400 -7.151 -16.016 1.00 94.44 91 TYR A O 1
ATOM 687 N N . THR A 1 92 ? 13.896 -6.361 -13.981 1.00 93.25 92 THR A N 1
ATOM 688 C CA . THR A 1 92 ? 15.273 -6.331 -13.466 1.00 93.25 92 THR A CA 1
ATOM 689 C C . THR A 1 92 ? 15.466 -7.393 -12.385 1.00 93.25 92 THR A C 1
ATOM 691 O O . THR A 1 92 ? 14.502 -7.844 -11.770 1.00 93.25 92 THR A O 1
ATOM 694 N N . LYS A 1 93 ? 16.708 -7.848 -12.170 1.00 95.38 93 LYS A N 1
ATOM 695 C CA . LYS A 1 93 ? 17.012 -8.803 -11.091 1.00 95.38 93 LYS A CA 1
ATOM 696 C C . LYS A 1 93 ? 16.865 -8.125 -9.728 1.00 95.38 93 LYS A C 1
ATOM 698 O O . LYS A 1 93 ? 17.354 -7.014 -9.547 1.00 95.38 93 LYS A O 1
ATOM 703 N N . GLY A 1 94 ? 16.313 -8.853 -8.764 1.00 92.44 94 GLY A N 1
ATOM 704 C CA . GLY A 1 94 ? 16.039 -8.361 -7.417 1.00 92.44 94 GLY A CA 1
ATOM 705 C C . GLY A 1 94 ? 14.601 -7.873 -7.260 1.00 92.44 94 GLY A C 1
ATOM 706 O O . GLY A 1 94 ? 13.885 -7.683 -8.237 1.00 92.44 94 GLY A O 1
ATOM 707 N N . ALA A 1 95 ? 14.177 -7.683 -6.012 1.00 90.00 95 ALA A N 1
ATOM 708 C CA . ALA A 1 95 ? 12.900 -7.044 -5.713 1.00 90.00 95 ALA A CA 1
ATOM 709 C C . ALA A 1 95 ? 12.887 -5.588 -6.201 1.00 90.00 95 ALA A C 1
ATOM 711 O O . ALA A 1 95 ? 13.941 -4.958 -6.326 1.00 90.00 95 ALA A O 1
ATOM 712 N N . CYS A 1 96 ? 11.697 -5.041 -6.441 1.00 86.44 96 CYS A N 1
ATOM 713 C CA . CYS A 1 96 ? 11.562 -3.632 -6.777 1.00 86.44 96 CYS A CA 1
ATOM 714 C C . CYS A 1 96 ? 12.139 -2.765 -5.666 1.00 86.44 96 CYS A C 1
ATOM 716 O O . CYS A 1 96 ? 11.835 -2.938 -4.484 1.00 86.44 96 CYS A O 1
ATOM 718 N N . ASN A 1 97 ? 12.997 -1.824 -6.053 1.00 83.62 97 ASN A N 1
ATOM 719 C CA . ASN A 1 97 ? 13.565 -0.897 -5.098 1.00 83.62 97 ASN A CA 1
ATOM 720 C C . ASN A 1 97 ? 12.539 0.196 -4.803 1.00 83.62 97 ASN A C 1
ATOM 722 O O . ASN A 1 97 ? 12.318 1.084 -5.622 1.00 83.62 97 ASN A O 1
ATOM 726 N N . CYS A 1 98 ? 11.955 0.160 -3.608 1.00 74.44 98 CYS A N 1
ATOM 727 C CA . CYS A 1 98 ? 11.006 1.184 -3.193 1.00 74.44 98 CYS A CA 1
ATOM 728 C C . CYS A 1 98 ? 11.591 2.585 -3.054 1.00 74.44 98 CYS A C 1
ATOM 730 O O . CYS A 1 98 ? 10.841 3.555 -3.090 1.00 74.44 98 CYS A O 1
ATOM 732 N N . LYS A 1 99 ? 12.914 2.703 -2.908 1.00 75.75 99 LYS A N 1
ATOM 733 C CA . LYS A 1 99 ? 13.598 3.982 -2.735 1.00 75.75 99 LYS A CA 1
ATOM 734 C C . LYS A 1 99 ? 14.463 4.293 -3.948 1.00 75.75 99 LYS A C 1
ATOM 736 O O . LYS A 1 99 ? 15.629 3.905 -4.039 1.00 75.75 99 LYS A O 1
ATOM 741 N N . GLY A 1 100 ? 13.876 5.029 -4.876 1.00 76.00 100 GLY A N 1
ATOM 742 C CA . GLY A 1 100 ? 14.591 5.895 -5.800 1.00 76.00 1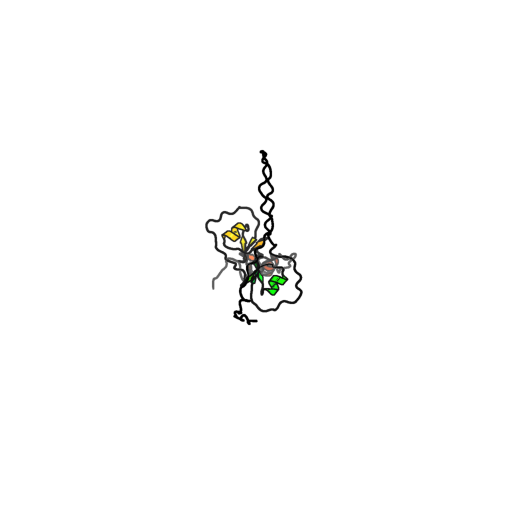00 GLY A CA 1
ATOM 743 C C . GLY A 1 100 ? 15.287 7.060 -5.087 1.00 76.00 100 GLY A C 1
ATOM 744 O O . GLY A 1 100 ? 15.364 7.139 -3.860 1.00 76.00 100 GLY A O 1
ATOM 745 N N . ARG A 1 101 ? 15.837 7.990 -5.872 1.00 77.19 101 ARG A N 1
ATOM 746 C CA . ARG A 1 101 ? 16.447 9.211 -5.333 1.00 77.19 101 ARG A CA 1
ATOM 747 C C . ARG A 1 101 ? 15.368 10.268 -5.139 1.00 77.19 101 ARG A C 1
ATOM 749 O O . ARG A 1 101 ? 14.771 10.697 -6.121 1.00 77.19 101 ARG A O 1
ATOM 756 N N . ALA A 1 102 ? 15.171 10.703 -3.897 1.00 83.56 102 ALA A N 1
ATOM 757 C CA . ALA A 1 102 ? 14.329 11.855 -3.606 1.00 83.56 102 ALA A CA 1
ATOM 758 C C . ALA A 1 102 ? 14.861 13.110 -4.319 1.00 83.56 102 ALA A C 1
ATOM 760 O O . ALA A 1 102 ? 16.076 13.314 -4.424 1.00 83.56 102 ALA A O 1
ATOM 761 N N . GLN A 1 103 ? 13.946 13.945 -4.804 1.00 85.25 103 GLN A N 1
ATOM 762 C CA . GLN A 1 103 ? 14.244 15.175 -5.528 1.00 85.25 103 GLN A CA 1
ATOM 763 C C . GLN A 1 103 ? 13.920 16.388 -4.639 1.00 85.25 103 GLN A C 1
ATOM 765 O O . GLN A 1 103 ? 12.752 16.733 -4.480 1.00 85.25 103 GLN A O 1
ATOM 770 N N . PRO A 1 104 ? 14.928 17.066 -4.056 1.00 76.06 104 PRO A N 1
ATOM 771 C CA . PRO A 1 104 ? 14.705 18.103 -3.043 1.00 76.06 104 PRO A CA 1
ATOM 772 C C . PRO A 1 104 ? 14.054 19.401 -3.559 1.00 76.06 104 PRO A C 1
ATOM 774 O O . PRO A 1 104 ? 13.571 20.180 -2.748 1.00 76.06 104 PRO A O 1
ATOM 777 N N . ASN A 1 105 ? 14.000 19.628 -4.879 1.00 86.38 105 ASN A N 1
ATOM 778 C CA . ASN A 1 105 ? 13.415 20.830 -5.503 1.00 86.38 105 ASN A CA 1
ATOM 779 C C . ASN A 1 105 ? 12.258 20.493 -6.452 1.00 86.38 105 ASN A C 1
ATOM 781 O O . ASN A 1 105 ? 12.094 21.102 -7.509 1.00 86.38 105 ASN A O 1
ATOM 785 N N . CYS A 1 106 ? 11.499 19.460 -6.117 1.00 89.75 106 CYS A N 1
ATOM 786 C CA . CYS A 1 106 ? 10.412 19.002 -6.958 1.00 89.75 106 CYS A CA 1
ATOM 787 C C . CYS A 1 106 ? 9.216 19.962 -6.894 1.00 89.75 106 CYS A C 1
ATOM 789 O O . CYS A 1 106 ? 8.798 20.363 -5.808 1.00 89.75 106 CYS A O 1
ATOM 791 N N . ILE A 1 107 ? 8.647 20.309 -8.049 1.00 95.12 107 ILE A N 1
ATOM 792 C CA . ILE A 1 107 ? 7.413 21.096 -8.144 1.00 95.12 107 ILE A CA 1
ATOM 793 C C . ILE A 1 107 ? 6.324 20.167 -8.663 1.00 95.12 107 ILE A C 1
ATOM 795 O O . ILE A 1 107 ? 6.418 19.682 -9.790 1.00 95.12 107 ILE A O 1
ATOM 799 N N . CYS A 1 108 ? 5.290 19.947 -7.852 1.00 96.00 108 CYS A N 1
ATOM 800 C CA . CYS A 1 108 ? 4.151 19.123 -8.232 1.00 96.00 108 CYS A CA 1
ATOM 801 C C . CYS A 1 108 ? 2.868 19.931 -8.387 1.00 96.00 108 CYS A C 1
ATOM 803 O O . CYS A 1 108 ? 2.656 20.912 -7.670 1.00 96.00 108 CYS A O 1
ATOM 805 N N . PRO A 1 109 ? 1.980 19.504 -9.298 1.00 96.44 109 PRO A N 1
ATOM 806 C CA . PRO A 1 109 ? 0.625 20.019 -9.336 1.00 96.44 109 PRO A CA 1
ATOM 807 C C . PRO A 1 109 ? -0.132 19.629 -8.057 1.00 96.44 109 PRO A C 1
ATOM 809 O O . PRO A 1 109 ? 0.114 18.577 -7.473 1.00 96.44 109 PRO A O 1
ATOM 812 N N . LEU A 1 110 ? -1.093 20.463 -7.654 1.00 95.81 110 LEU A N 1
ATOM 813 C CA . LEU A 1 110 ? -1.872 20.288 -6.418 1.00 95.81 110 LEU A CA 1
ATOM 814 C C . LEU A 1 110 ? -3.158 19.465 -6.605 1.00 95.81 110 LEU A C 1
ATOM 816 O O . LEU A 1 110 ? -4.013 19.449 -5.721 1.00 95.81 110 LEU A O 1
ATOM 820 N N . TYR A 1 111 ? -3.346 18.818 -7.759 1.00 97.06 111 TYR A N 1
ATOM 821 C CA . TYR A 1 111 ? -4.526 17.978 -7.953 1.00 97.06 111 TYR A CA 1
ATOM 822 C C . TYR A 1 111 ? -4.414 16.688 -7.136 1.00 97.06 111 TYR A C 1
ATOM 824 O O . TYR A 1 111 ? -3.324 16.154 -6.912 1.00 97.06 111 TYR A O 1
ATOM 832 N N . TYR A 1 112 ? -5.574 16.167 -6.742 1.00 96.75 112 TYR A N 1
ATOM 833 C CA . TYR A 1 112 ? -5.689 14.934 -5.980 1.00 96.75 112 TYR A CA 1
ATOM 834 C C . TYR A 1 112 ? -6.007 13.757 -6.909 1.00 96.75 112 TYR A C 1
ATOM 836 O O . TYR A 1 112 ? -7.130 13.618 -7.390 1.00 96.75 112 TYR A O 1
ATOM 844 N N . ALA A 1 113 ? -5.005 12.921 -7.172 1.00 97.56 113 ALA A N 1
ATOM 845 C CA . ALA A 1 113 ? -5.134 11.637 -7.858 1.00 97.56 113 ALA A CA 1
ATOM 846 C C . ALA A 1 113 ? -4.201 10.638 -7.154 1.00 97.56 113 ALA A C 1
ATOM 848 O O . ALA A 1 113 ? -3.088 10.392 -7.624 1.00 97.56 113 ALA A O 1
ATOM 849 N N . PRO A 1 114 ? -4.607 10.144 -5.973 1.00 97.38 114 PRO A N 1
ATOM 850 C CA . PRO A 1 114 ? -3.689 9.536 -5.028 1.00 97.38 114 PRO A CA 1
ATOM 851 C C . PRO A 1 114 ? -3.056 8.267 -5.579 1.00 97.38 114 PRO A C 1
ATOM 853 O O . PRO A 1 114 ? -3.677 7.528 -6.347 1.00 97.38 114 PRO A O 1
ATOM 856 N N . VAL A 1 115 ? -1.837 7.999 -5.123 1.00 95.38 115 VAL A N 1
ATOM 857 C CA . VAL A 1 115 ? -1.128 6.748 -5.388 1.00 95.38 115 VAL A CA 1
ATOM 858 C C . VAL A 1 115 ? -0.634 6.141 -4.081 1.00 95.38 115 VAL A C 1
ATOM 860 O O . VAL A 1 115 ? -0.262 6.861 -3.150 1.00 95.38 115 VAL A O 1
ATOM 863 N N . CYS A 1 116 ? -0.623 4.814 -4.011 1.00 94.00 116 CYS A N 1
ATOM 864 C CA . CYS A 1 116 ? -0.061 4.077 -2.896 1.00 94.00 116 CYS A CA 1
ATOM 865 C C . CYS A 1 116 ? 1.368 3.685 -3.234 1.00 94.00 116 CYS A C 1
ATOM 867 O O . CYS A 1 116 ? 1.584 2.799 -4.065 1.00 94.00 116 CYS A O 1
ATOM 869 N N . GLY A 1 117 ? 2.325 4.344 -2.587 1.00 91.44 117 GLY A N 1
ATOM 870 C CA . GLY A 1 117 ? 3.736 4.004 -2.659 1.00 91.44 117 GLY A CA 1
ATOM 871 C C . GLY A 1 117 ? 4.001 2.591 -2.160 1.00 91.44 117 GLY A C 1
ATOM 872 O O . GLY A 1 117 ? 3.335 2.094 -1.250 1.00 91.44 117 GLY A O 1
ATOM 873 N N . CYS A 1 118 ? 5.004 1.922 -2.721 1.00 87.06 118 CYS A N 1
ATOM 874 C CA . CYS A 1 118 ? 5.421 0.612 -2.218 1.00 87.06 118 CYS A CA 1
ATOM 875 C C . CYS A 1 118 ? 6.099 0.680 -0.831 1.00 87.06 118 CYS A C 1
ATOM 877 O O . CYS A 1 118 ? 6.334 -0.347 -0.197 1.00 87.06 118 CYS A O 1
ATOM 879 N N . ASP A 1 119 ? 6.359 1.885 -0.321 1.00 88.50 119 ASP A N 1
ATOM 880 C CA . ASP A 1 119 ? 6.683 2.165 1.079 1.00 88.50 119 ASP A CA 1
ATOM 881 C C . ASP A 1 119 ? 5.443 2.191 2.001 1.00 88.50 119 ASP A C 1
ATOM 883 O O . ASP A 1 119 ? 5.567 2.291 3.223 1.00 88.50 119 ASP A O 1
ATOM 887 N N . GLY A 1 120 ? 4.243 2.038 1.437 1.00 88.12 120 GLY A N 1
ATOM 888 C CA . GLY A 1 120 ? 2.971 2.046 2.150 1.00 88.12 120 GLY A CA 1
ATOM 889 C C . GLY A 1 120 ? 2.465 3.445 2.494 1.00 88.12 120 GLY A C 1
ATOM 890 O O . GLY A 1 120 ? 1.599 3.555 3.366 1.00 88.12 120 GLY A O 1
ATOM 891 N N . VAL A 1 121 ? 2.993 4.487 1.846 1.00 90.94 121 VAL A N 1
ATOM 892 C CA . VAL A 1 121 ? 2.567 5.879 2.017 1.00 90.94 121 VAL A CA 1
ATOM 893 C C . VAL A 1 121 ? 1.633 6.287 0.877 1.00 90.94 121 VAL A C 1
ATOM 895 O O . VAL A 1 121 ? 1.891 6.023 -0.296 1.00 90.94 121 VAL A O 1
ATOM 898 N N . THR A 1 122 ? 0.525 6.944 1.226 1.00 94.62 122 THR A N 1
ATOM 899 C CA . THR A 1 122 ? -0.355 7.584 0.242 1.00 94.62 122 THR A CA 1
ATOM 900 C C . THR A 1 122 ? 0.214 8.948 -0.131 1.00 94.62 122 THR A C 1
ATOM 902 O O . THR A 1 122 ? 0.355 9.809 0.735 1.00 94.62 122 THR A O 1
ATOM 905 N N . TYR A 1 123 ? 0.466 9.162 -1.418 1.00 95.50 123 TYR A N 1
ATOM 906 C CA . TYR A 1 123 ? 0.854 10.457 -1.983 1.00 95.50 123 TYR A CA 1
ATOM 907 C C . TYR A 1 123 ? -0.347 11.108 -2.673 1.00 95.50 123 TYR A C 1
ATOM 909 O O . TYR A 1 123 ? -1.200 10.384 -3.195 1.00 95.50 123 TYR A O 1
ATOM 917 N N . ASN A 1 124 ? -0.439 12.448 -2.712 1.00 97.44 124 ASN A N 1
ATOM 918 C CA . ASN A 1 124 ? -1.595 13.120 -3.334 1.00 97.44 124 ASN A CA 1
ATOM 919 C C . ASN A 1 124 ? -1.679 12.842 -4.834 1.00 97.44 124 ASN A C 1
ATOM 921 O O . ASN A 1 124 ? -2.770 12.840 -5.405 1.00 97.44 124 ASN A O 1
ATOM 925 N N . ASN A 1 125 ? -0.526 12.625 -5.465 1.00 96.62 125 ASN A N 1
ATOM 926 C CA . ASN A 1 125 ? -0.401 12.231 -6.856 1.00 96.62 125 ASN A CA 1
ATOM 927 C C . ASN A 1 125 ? 0.952 11.557 -7.132 1.00 96.62 125 ASN A C 1
ATOM 929 O O . ASN A 1 125 ? 1.860 11.548 -6.299 1.00 96.62 125 ASN A O 1
ATOM 933 N N . ALA A 1 126 ? 1.080 10.998 -8.336 1.00 95.12 126 ALA A N 1
ATOM 934 C CA . ALA A 1 126 ? 2.290 10.327 -8.807 1.00 95.12 126 ALA A CA 1
ATOM 935 C C . ALA A 1 126 ? 3.536 11.233 -8.812 1.00 95.12 126 ALA A C 1
ATOM 937 O O . ALA A 1 126 ? 4.643 10.748 -8.583 1.00 95.12 126 ALA A O 1
ATOM 938 N N . CYS A 1 127 ? 3.371 12.543 -9.048 1.00 95.81 127 CYS A N 1
ATOM 939 C CA . CYS A 1 127 ? 4.487 13.486 -8.984 1.00 95.81 127 CYS A CA 1
ATOM 940 C C . CYS A 1 127 ? 5.079 13.505 -7.574 1.00 95.81 127 CYS A C 1
ATOM 942 O O . CYS A 1 127 ? 6.270 13.252 -7.426 1.00 95.81 127 CYS A O 1
ATOM 944 N N . GLU A 1 128 ? 4.254 13.702 -6.543 1.00 96.00 128 GLU A N 1
ATOM 945 C CA . GLU A 1 128 ? 4.728 13.742 -5.156 1.00 96.00 128 GLU A CA 1
ATOM 946 C C . GLU A 1 128 ? 5.425 12.443 -4.728 1.00 96.00 128 GLU A C 1
ATOM 948 O O . GLU A 1 128 ? 6.460 12.502 -4.063 1.00 96.00 128 GLU A O 1
ATOM 953 N N . ALA A 1 129 ? 4.914 11.282 -5.157 1.00 94.00 129 ALA A N 1
ATOM 954 C CA . ALA A 1 129 ? 5.560 9.991 -4.913 1.00 94.00 129 ALA A CA 1
ATOM 955 C C . ALA A 1 129 ? 6.972 9.946 -5.521 1.00 94.00 129 ALA A C 1
ATOM 957 O O . ALA A 1 129 ? 7.949 9.690 -4.813 1.00 94.00 129 ALA A O 1
ATOM 958 N N . ASN A 1 130 ? 7.107 10.293 -6.805 1.00 91.75 130 ASN A N 1
ATOM 959 C CA . ASN A 1 130 ? 8.405 10.351 -7.481 1.00 91.75 130 ASN A CA 1
ATOM 960 C C . ASN A 1 130 ? 9.355 11.358 -6.804 1.00 91.75 130 ASN A C 1
ATOM 962 O O . ASN A 1 130 ? 10.541 11.075 -6.631 1.00 91.75 130 ASN A O 1
ATOM 966 N N . CYS A 1 131 ? 8.846 12.516 -6.371 1.00 93.69 131 CYS A N 1
ATOM 967 C CA . CYS A 1 131 ? 9.635 13.526 -5.662 1.00 93.69 131 CYS A CA 1
ATOM 968 C C . CYS A 1 131 ? 10.168 13.015 -4.324 1.00 93.69 131 CYS A C 1
ATOM 970 O O . CYS A 1 131 ? 11.306 13.309 -3.958 1.00 93.69 131 CYS A O 1
ATOM 972 N N . ALA A 1 132 ? 9.377 12.214 -3.612 1.00 93.00 132 ALA A N 1
ATOM 973 C CA . ALA A 1 132 ? 9.803 11.530 -2.397 1.00 93.00 132 ALA A CA 1
ATOM 974 C C . ALA A 1 132 ? 10.778 10.368 -2.670 1.00 93.00 132 ALA A C 1
ATOM 976 O O . ALA A 1 132 ? 11.285 9.754 -1.732 1.00 93.00 132 ALA A O 1
ATOM 977 N N . GLY A 1 133 ? 11.081 10.081 -3.939 1.00 91.50 133 GLY A N 1
ATOM 978 C CA . GLY A 1 133 ? 11.920 8.964 -4.347 1.00 91.50 133 GLY A CA 1
ATOM 979 C C . GLY A 1 133 ? 11.175 7.634 -4.332 1.00 91.50 133 GLY A C 1
ATOM 980 O O . GLY A 1 133 ? 11.815 6.597 -4.214 1.00 91.50 133 GLY A O 1
ATOM 981 N N . VAL A 1 134 ? 9.848 7.628 -4.435 1.00 92.00 134 VAL A N 1
ATOM 982 C CA . VAL A 1 134 ? 9.040 6.410 -4.531 1.00 92.00 134 VAL A CA 1
ATOM 983 C C . VAL A 1 134 ? 8.659 6.187 -5.987 1.00 92.00 134 VAL A C 1
ATOM 985 O O . VAL A 1 134 ? 7.731 6.796 -6.508 1.00 92.00 134 VAL A O 1
ATOM 988 N N . ASN A 1 135 ? 9.403 5.301 -6.648 1.00 85.19 135 ASN A N 1
ATOM 989 C CA . ASN A 1 135 ? 9.281 5.057 -8.091 1.00 85.19 135 ASN A CA 1
ATOM 990 C C . ASN A 1 135 ? 8.326 3.904 -8.442 1.00 85.19 135 ASN A C 1
ATOM 992 O O . ASN A 1 135 ? 8.155 3.581 -9.615 1.00 85.19 135 ASN A O 1
ATOM 996 N N . HIS A 1 136 ? 7.735 3.262 -7.435 1.00 85.50 136 HIS A N 1
ATOM 997 C CA . HIS A 1 136 ? 6.777 2.178 -7.610 1.00 85.50 136 HIS A CA 1
ATOM 998 C C . HIS A 1 136 ? 5.557 2.440 -6.736 1.00 85.50 136 HIS A C 1
ATOM 1000 O O . HIS A 1 136 ? 5.671 2.593 -5.517 1.00 85.50 136 HIS A O 1
ATOM 1006 N N . TYR A 1 137 ? 4.395 2.502 -7.376 1.00 90.12 137 TYR A N 1
ATOM 1007 C CA . TYR A 1 137 ? 3.118 2.760 -6.732 1.00 90.12 137 TYR A CA 1
ATOM 1008 C C . TYR A 1 137 ? 1.964 2.222 -7.570 1.00 90.12 137 TYR A C 1
ATOM 1010 O O . TYR A 1 137 ? 2.086 2.029 -8.779 1.00 90.12 137 TYR A O 1
ATOM 1018 N N . VAL A 1 138 ? 0.826 2.019 -6.917 1.00 88.19 138 VAL A N 1
ATOM 1019 C CA . VAL A 1 138 ? -0.447 1.687 -7.568 1.00 88.19 138 VAL A CA 1
ATOM 1020 C C . VAL A 1 138 ? -1.418 2.858 -7.456 1.00 88.19 138 VAL A C 1
ATOM 1022 O O . VAL A 1 138 ? -1.313 3.672 -6.539 1.00 88.19 138 VAL A O 1
ATOM 1025 N N . ASN A 1 139 ? -2.373 2.948 -8.382 1.00 92.19 139 ASN A N 1
ATOM 1026 C CA . ASN A 1 139 ? -3.407 3.981 -8.339 1.00 92.19 139 ASN A CA 1
ATOM 1027 C C . ASN A 1 139 ? -4.324 3.813 -7.119 1.00 92.19 139 ASN A C 1
ATOM 1029 O O . ASN A 1 139 ? -4.721 2.698 -6.776 1.00 92.19 139 ASN A O 1
ATOM 1033 N N . GLY A 1 140 ? -4.723 4.939 -6.531 1.00 92.94 140 GLY A N 1
ATOM 1034 C CA . GLY A 1 140 ? -5.539 5.004 -5.322 1.00 92.94 140 GLY A CA 1
ATOM 1035 C C . GLY A 1 140 ? -4.704 5.144 -4.044 1.00 92.94 140 GLY A C 1
ATOM 1036 O O . GLY A 1 140 ? -3.493 4.939 -4.061 1.00 92.94 140 GLY A O 1
ATOM 1037 N N . PRO A 1 141 ? -5.334 5.510 -2.914 1.00 94.44 141 PRO A N 1
ATOM 1038 C CA . PRO A 1 141 ? -4.647 5.585 -1.630 1.00 94.44 141 PRO A CA 1
ATOM 1039 C C . PRO A 1 141 ? -4.223 4.195 -1.150 1.00 94.44 141 PRO A C 1
ATOM 1041 O O . PRO A 1 141 ? -4.825 3.182 -1.519 1.00 94.44 141 PRO A O 1
ATOM 1044 N N . CYS A 1 142 ? -3.218 4.135 -0.277 1.00 90.94 142 CYS A N 1
ATOM 1045 C CA . CYS A 1 142 ? -2.868 2.879 0.366 1.00 90.94 142 CYS A CA 1
ATOM 1046 C C . CYS A 1 142 ? -4.044 2.327 1.175 1.00 90.94 142 CYS A C 1
ATOM 1048 O O . CYS A 1 142 ? -4.767 3.103 1.810 1.00 90.94 142 CYS A O 1
ATOM 1050 N N . PRO A 1 143 ? -4.233 0.992 1.198 1.00 87.06 143 PRO A N 1
ATOM 1051 C CA . PRO A 1 143 ? -5.189 0.376 2.099 1.00 87.06 143 PRO A CA 1
ATOM 1052 C C . PRO A 1 143 ? -4.900 0.831 3.526 1.00 87.06 143 PRO A C 1
ATOM 1054 O O . PRO A 1 143 ? -3.767 0.702 3.997 1.00 87.06 143 PRO A O 1
ATOM 1057 N N . ASP A 1 144 ? -5.920 1.339 4.216 1.00 85.81 144 ASP A N 1
ATOM 1058 C CA . ASP A 1 144 ? -5.770 1.721 5.612 1.00 85.81 144 ASP A CA 1
ATOM 1059 C C . ASP A 1 144 ? -5.370 0.468 6.411 1.00 85.81 144 ASP A C 1
ATOM 1061 O O . ASP A 1 144 ? -6.106 -0.526 6.512 1.00 85.81 144 ASP A O 1
ATOM 1065 N N . LYS A 1 145 ? -4.131 0.465 6.914 1.00 85.62 145 LYS A N 1
ATOM 1066 C CA . LYS A 1 145 ? -3.603 -0.650 7.708 1.00 85.62 145 LYS A CA 1
ATOM 1067 C C . LYS A 1 145 ? -4.346 -0.769 9.027 1.00 85.62 145 LYS A C 1
ATOM 1069 O O . LYS A 1 145 ? -4.412 -1.873 9.558 1.00 85.62 145 LYS A O 1
ATOM 1074 N N . CYS A 1 146 ? -4.933 0.322 9.503 1.00 87.44 146 CYS A N 1
ATOM 1075 C CA . CYS A 1 146 ? -5.722 0.354 10.708 1.00 87.44 146 CYS A CA 1
ATOM 1076 C C . CYS A 1 146 ? -7.205 0.057 10.461 1.00 87.44 146 CYS A C 1
ATOM 1078 O O . CYS A 1 146 ? -7.778 -0.778 11.162 1.00 87.44 146 CYS A O 1
ATOM 1080 N N . LYS A 1 147 ? -7.836 0.694 9.469 1.00 88.56 147 LYS A N 1
ATOM 1081 C CA . LYS A 1 147 ? -9.278 0.542 9.215 1.00 88.56 147 LYS A CA 1
ATOM 1082 C C . LYS A 1 147 ? -9.589 -0.458 8.111 1.00 88.56 147 LYS A C 1
ATOM 1084 O O . LYS A 1 147 ? -9.095 -0.410 6.989 1.00 88.56 147 LYS A O 1
ATOM 1089 N N . GLY A 1 148 ? -10.436 -1.415 8.448 1.00 88.00 148 GLY A N 1
ATOM 1090 C CA . GLY A 1 148 ? -11.186 -2.243 7.520 1.00 88.00 148 GLY A CA 1
ATOM 1091 C C . GLY A 1 148 ? -12.557 -1.642 7.221 1.00 88.00 148 GLY A C 1
ATOM 1092 O O . GLY A 1 148 ? -12.847 -0.488 7.531 1.00 88.00 148 GLY A O 1
ATOM 1093 N N . LYS A 1 149 ? -13.425 -2.454 6.615 1.00 88.50 149 LYS A N 1
ATOM 1094 C CA . LYS A 1 149 ? -14.832 -2.088 6.444 1.00 88.50 149 LYS A CA 1
ATOM 1095 C C . LYS A 1 149 ? -15.550 -2.225 7.794 1.00 88.50 149 LYS A C 1
ATOM 1097 O O . LYS A 1 149 ? -15.431 -3.294 8.397 1.00 88.50 149 LYS A O 1
ATOM 1102 N N . PRO A 1 150 ? -16.306 -1.210 8.248 1.00 92.31 150 PRO A N 1
ATOM 1103 C CA . PRO A 1 150 ? -17.167 -1.349 9.415 1.00 92.31 150 PRO A CA 1
ATOM 1104 C C . PRO A 1 150 ? -18.155 -2.502 9.230 1.00 92.31 150 PRO A C 1
ATOM 1106 O O . PRO A 1 150 ? -18.655 -2.734 8.123 1.00 92.31 150 PRO A O 1
ATOM 1109 N N . LYS A 1 151 ? -18.445 -3.229 10.307 1.00 93.06 151 LYS A N 1
ATOM 1110 C CA . LYS A 1 151 ? -19.412 -4.325 10.291 1.00 93.06 151 LYS A CA 1
ATOM 1111 C C . LYS A 1 151 ? -20.813 -3.755 10.560 1.00 93.06 151 LYS A C 1
ATOM 1113 O O . LYS A 1 151 ? -21.046 -3.217 11.639 1.00 93.06 151 LYS A O 1
ATOM 1118 N N . PRO A 1 152 ? -21.766 -3.858 9.618 1.00 89.56 152 PRO A N 1
ATOM 1119 C CA . PRO A 1 152 ? -23.127 -3.396 9.864 1.00 89.56 152 PRO A CA 1
ATOM 1120 C C . PRO A 1 152 ? -23.814 -4.272 10.922 1.00 89.56 152 PRO A C 1
ATOM 1122 O O . PRO A 1 152 ? -23.560 -5.476 10.996 1.00 89.56 152 PRO A O 1
ATOM 1125 N N . ASN A 1 153 ? -24.719 -3.673 11.702 1.00 91.56 153 ASN A N 1
ATOM 1126 C CA . ASN A 1 153 ? -25.549 -4.352 12.707 1.00 91.56 153 ASN A CA 1
ATOM 1127 C C . ASN A 1 153 ? -24.754 -5.141 13.764 1.00 91.56 153 ASN A C 1
ATOM 1129 O O . ASN A 1 153 ? -25.125 -6.266 14.109 1.00 91.56 153 ASN A O 1
ATOM 1133 N N . CYS A 1 154 ? -23.654 -4.592 14.283 1.00 93.75 154 CYS A N 1
ATOM 1134 C CA . CYS A 1 154 ? -23.006 -5.229 15.426 1.00 93.75 154 CYS A CA 1
ATOM 1135 C C . CYS A 1 154 ? -23.899 -5.210 16.654 1.00 93.75 154 CYS A C 1
ATOM 1137 O O . CYS A 1 154 ? -24.529 -4.208 16.981 1.00 93.75 154 CYS A O 1
ATOM 1139 N N . LEU A 1 155 ? -23.858 -6.325 17.368 1.00 95.56 155 LEU A N 1
ATOM 1140 C CA . LEU A 1 155 ? -24.380 -6.441 18.712 1.00 95.56 155 LEU A CA 1
ATOM 1141 C C . LEU A 1 155 ? -23.174 -6.545 19.634 1.00 95.56 155 LEU A C 1
ATOM 1143 O O . LEU A 1 155 ? -22.529 -7.593 19.693 1.00 95.56 155 LEU A O 1
ATOM 1147 N N . CYS A 1 156 ? -22.852 -5.443 20.300 1.00 97.12 156 CYS A N 1
ATOM 1148 C CA . CYS A 1 156 ? -21.787 -5.398 21.284 1.00 97.12 156 CYS A CA 1
ATOM 1149 C C . CYS A 1 156 ? -22.375 -5.340 22.698 1.00 97.12 156 CYS A C 1
ATOM 1151 O O . CYS A 1 156 ? -23.400 -4.689 22.915 1.00 97.12 156 CYS A O 1
ATOM 1153 N N . PRO A 1 157 ? -21.764 -6.034 23.675 1.00 96.56 157 PRO A N 1
ATOM 1154 C CA . PRO A 1 157 ? -22.141 -5.875 25.070 1.00 96.56 157 PRO A CA 1
ATOM 1155 C C . PRO A 1 157 ? -21.963 -4.420 25.510 1.00 96.56 157 PRO A C 1
ATOM 1157 O O . PRO A 1 157 ? -20.956 -3.793 25.184 1.00 96.56 157 PRO A O 1
ATOM 1160 N N . ALA A 1 158 ? -22.883 -3.916 26.334 1.00 95.50 158 ALA A N 1
ATOM 1161 C CA . ALA A 1 158 ? -22.766 -2.607 26.980 1.00 95.50 158 ALA A CA 1
ATOM 1162 C C . ALA A 1 158 ? -21.784 -2.637 28.174 1.00 95.50 158 ALA A C 1
ATOM 1164 O O . ALA A 1 158 ? -22.074 -2.125 29.253 1.00 95.50 158 ALA A O 1
ATOM 1165 N N . VAL A 1 159 ? -20.638 -3.299 27.999 1.00 97.12 159 VAL A N 1
ATOM 1166 C CA . VAL A 1 159 ? -19.549 -3.369 28.979 1.00 97.12 159 VAL A CA 1
ATOM 1167 C C . VAL A 1 159 ? -18.518 -2.311 28.622 1.00 97.12 159 VAL A C 1
ATOM 1169 O O . VAL A 1 159 ? -18.120 -2.196 27.463 1.00 97.12 159 VAL A O 1
ATOM 1172 N N . TYR A 1 160 ? -18.085 -1.549 29.621 1.00 96.88 160 TYR A N 1
ATOM 1173 C CA . TYR A 1 160 ? -17.020 -0.571 29.461 1.00 96.88 160 TYR A CA 1
ATOM 1174 C C . TYR A 1 160 ? -15.674 -1.197 29.845 1.00 96.88 160 TYR A C 1
ATOM 1176 O O . TYR A 1 160 ? -15.385 -1.373 31.026 1.00 96.88 160 TYR A O 1
ATOM 1184 N N . ASP A 1 161 ? -14.885 -1.547 28.833 1.00 97.12 161 ASP A N 1
ATOM 1185 C CA . ASP A 1 161 ? -13.525 -2.092 28.931 1.00 97.12 161 ASP A CA 1
ATOM 1186 C C . ASP A 1 161 ? -12.689 -1.470 27.800 1.00 97.12 161 ASP A C 1
ATOM 1188 O O . ASP A 1 161 ? -12.548 -2.065 26.728 1.00 97.12 161 ASP A O 1
ATOM 1192 N N . PRO A 1 162 ? -12.276 -0.199 27.956 1.00 97.81 162 PRO A N 1
ATOM 1193 C CA . PRO A 1 162 ? -11.891 0.639 26.835 1.00 97.81 162 PRO A CA 1
ATOM 1194 C C . PRO A 1 162 ? -10.635 0.132 26.136 1.00 97.81 162 PRO A C 1
ATOM 1196 O O . PRO A 1 162 ? -9.705 -0.364 26.771 1.00 97.81 162 PRO A O 1
ATOM 1199 N N . VAL A 1 163 ? -10.586 0.340 24.824 1.00 97.69 163 VAL A N 1
ATOM 1200 C CA . VAL A 1 163 ? -9.424 0.012 23.993 1.00 97.69 163 VAL A CA 1
ATOM 1201 C C . VAL A 1 163 ? -9.014 1.207 23.144 1.00 97.69 163 VAL A C 1
ATOM 1203 O O . VAL A 1 163 ? -9.859 2.002 22.724 1.00 97.69 163 VAL A O 1
ATOM 1206 N N . CYS A 1 164 ? -7.720 1.324 22.864 1.00 97.44 164 CYS A N 1
ATOM 1207 C CA . CYS A 1 164 ? -7.166 2.340 21.987 1.00 97.44 164 CYS A CA 1
ATOM 1208 C C . CYS A 1 164 ? -6.943 1.740 20.606 1.00 97.44 164 CYS A C 1
ATOM 1210 O O . CYS A 1 164 ? -6.072 0.884 20.428 1.00 97.44 164 CYS A O 1
ATOM 1212 N N . GLY A 1 165 ? -7.746 2.173 19.637 1.00 95.56 165 GLY A N 1
ATOM 1213 C CA . GLY A 1 165 ? -7.616 1.771 18.247 1.00 95.56 165 GLY A CA 1
ATOM 1214 C C . GLY A 1 165 ? -6.308 2.243 17.629 1.00 95.56 165 GLY A C 1
ATOM 1215 O O . GLY A 1 165 ? -5.736 3.266 18.003 1.00 95.56 165 GLY A O 1
ATOM 1216 N N . CYS A 1 166 ? -5.846 1.517 16.619 1.00 93.88 166 CYS A N 1
ATOM 1217 C CA . CYS A 1 166 ? -4.722 1.925 15.781 1.00 93.88 166 CYS A CA 1
ATOM 1218 C C . CYS A 1 166 ? -4.919 3.257 15.039 1.00 93.88 166 CYS A C 1
ATOM 1220 O O . CYS A 1 166 ? -3.969 3.788 14.469 1.00 93.88 166 CYS A O 1
ATOM 1222 N N . ASP A 1 167 ? -6.146 3.778 15.032 1.00 92.62 167 ASP A N 1
ATOM 1223 C CA . ASP A 1 167 ? -6.547 5.062 14.474 1.00 92.62 167 ASP A CA 1
ATOM 1224 C C . ASP A 1 167 ? -6.497 6.177 15.525 1.00 92.62 167 ASP A C 1
ATOM 1226 O O . ASP A 1 167 ? -6.896 7.306 15.247 1.00 92.62 167 ASP A O 1
ATOM 1230 N N . GLY A 1 168 ? -6.015 5.865 16.733 1.00 92.69 168 GLY A N 1
ATOM 1231 C CA . GLY A 1 168 ? -5.914 6.798 17.848 1.00 92.69 168 GLY A CA 1
ATOM 1232 C C . GLY A 1 168 ? -7.254 7.111 18.512 1.00 92.69 168 GLY A C 1
ATOM 1233 O O . GLY A 1 168 ? -7.330 8.068 19.283 1.00 92.69 168 GLY A O 1
ATOM 1234 N N . VAL A 1 169 ? -8.307 6.335 18.235 1.00 95.31 169 VAL A N 1
ATOM 1235 C CA . VAL A 1 169 ? -9.638 6.524 18.824 1.00 95.31 169 VAL A CA 1
ATOM 1236 C C . VAL A 1 169 ? -9.846 5.557 19.991 1.00 95.31 169 VAL A C 1
ATOM 1238 O O . VAL A 1 169 ? -9.577 4.361 19.887 1.00 95.31 169 VAL A O 1
ATOM 1241 N N . THR A 1 170 ? -10.350 6.072 21.115 1.00 97.19 170 THR A N 1
ATOM 1242 C CA . THR A 1 170 ? -10.789 5.238 22.242 1.00 97.19 170 THR A CA 1
ATOM 1243 C C . THR A 1 170 ? -12.175 4.672 21.957 1.00 97.19 170 THR A C 1
ATOM 1245 O O . THR A 1 170 ? -13.127 5.427 21.763 1.00 97.19 170 THR A O 1
ATOM 1248 N N . TYR A 1 171 ? -12.304 3.352 22.014 1.00 97.38 171 TYR A N 1
ATOM 1249 C CA . TYR A 1 171 ? -13.576 2.643 21.906 1.00 97.38 171 TYR A CA 1
ATOM 1250 C C . TYR A 1 171 ? -14.007 2.116 23.270 1.00 97.38 171 TYR A C 1
ATOM 1252 O O . TYR A 1 171 ? -13.163 1.742 24.082 1.00 97.38 171 TYR A O 1
ATOM 1260 N N . SER A 1 172 ? -15.320 2.055 23.518 1.00 97.62 172 SER A N 1
ATOM 1261 C CA . SER A 1 172 ? -15.878 1.598 24.800 1.00 97.62 172 SER A CA 1
ATOM 1262 C C . SER A 1 172 ? -15.483 0.167 25.153 1.00 97.62 172 SER A C 1
ATOM 1264 O O . SER A 1 172 ? -15.366 -0.152 26.332 1.00 97.62 172 SER A O 1
ATOM 1266 N N . ASN A 1 173 ? -15.291 -0.680 24.139 1.00 97.56 173 ASN A N 1
ATOM 1267 C CA . ASN A 1 173 ? -14.718 -2.011 24.271 1.00 97.56 173 ASN A CA 1
ATOM 1268 C C . ASN A 1 173 ? -14.175 -2.527 22.929 1.00 97.56 173 ASN A C 1
ATOM 1270 O O . ASN A 1 173 ? -14.390 -1.925 21.873 1.00 97.56 173 ASN A O 1
ATOM 1274 N N . GLY A 1 174 ? -13.484 -3.669 22.967 1.00 97.62 174 GLY A N 1
ATOM 1275 C CA . GLY A 1 174 ? -12.923 -4.312 21.773 1.00 97.62 174 GLY A CA 1
ATOM 1276 C C . GLY A 1 174 ? -13.960 -4.733 20.723 1.00 97.62 174 GLY A C 1
ATOM 1277 O O . GLY A 1 174 ? -13.654 -4.736 19.527 1.00 97.62 174 GLY A O 1
ATOM 1278 N N . CYS A 1 175 ? -15.200 -5.036 21.132 1.00 97.75 175 CYS A N 1
ATOM 1279 C CA . CYS A 1 175 ? -16.279 -5.323 20.184 1.00 97.75 175 CYS A CA 1
ATOM 1280 C C . CYS A 1 175 ? -16.637 -4.073 19.379 1.00 97.75 175 CYS A C 1
ATOM 1282 O O . CYS A 1 175 ? -16.691 -4.146 18.153 1.00 97.75 175 CYS A O 1
ATOM 1284 N N . GLU A 1 176 ? -16.808 -2.927 20.041 1.00 97.31 176 GLU A N 1
ATOM 1285 C CA . GLU A 1 176 ? -17.109 -1.648 19.386 1.00 97.31 176 GLU A CA 1
ATOM 1286 C C . GLU A 1 176 ? -15.976 -1.211 18.444 1.00 97.31 176 GLU A C 1
ATOM 1288 O O . GLU A 1 176 ? -16.237 -0.790 17.317 1.00 97.31 176 GLU A O 1
ATOM 1293 N N . ALA A 1 177 ? -14.711 -1.396 18.846 1.00 96.75 177 ALA A N 1
ATOM 1294 C CA . ALA A 1 177 ? -13.554 -1.136 17.983 1.00 96.75 177 ALA A CA 1
ATOM 1295 C C . ALA A 1 177 ? -13.585 -1.996 16.711 1.00 96.75 177 ALA A C 1
ATOM 1297 O O . ALA A 1 177 ? -13.525 -1.484 15.590 1.00 96.75 177 ALA A O 1
ATOM 1298 N N . THR A 1 178 ? -13.753 -3.310 16.875 1.00 95.75 178 THR A N 1
ATOM 1299 C CA . THR A 1 178 ? -13.858 -4.247 15.748 1.00 95.75 178 THR A CA 1
ATOM 1300 C C . THR A 1 178 ? -15.060 -3.910 14.866 1.00 95.75 178 THR A C 1
ATOM 1302 O O . THR A 1 178 ? -14.978 -3.979 13.639 1.00 95.75 178 THR A O 1
ATOM 1305 N N . CYS A 1 179 ? -16.178 -3.506 15.473 1.00 96.69 179 CYS A N 1
ATOM 1306 C CA . CYS A 1 179 ? -17.382 -3.121 14.754 1.00 96.69 179 CYS A CA 1
ATOM 1307 C C . CYS A 1 179 ? -17.166 -1.898 13.862 1.00 96.69 179 CYS A C 1
ATOM 1309 O O . CYS A 1 179 ? -17.571 -1.888 12.697 1.00 96.69 179 CYS A O 1
ATOM 1311 N N . ALA A 1 180 ? -16.457 -0.898 14.381 1.00 95.69 180 ALA A N 1
ATOM 1312 C CA . ALA A 1 180 ? -16.043 0.279 13.632 1.00 95.69 180 ALA A CA 1
ATOM 1313 C C . ALA A 1 180 ? -14.996 -0.026 12.543 1.00 95.69 180 ALA A C 1
ATOM 1315 O O . ALA A 1 180 ? -14.611 0.870 11.792 1.00 95.69 180 ALA A O 1
ATOM 1316 N N . GLY A 1 181 ? -14.555 -1.282 12.418 1.00 95.06 181 GLY A N 1
ATOM 1317 C CA . GLY A 1 181 ? -13.588 -1.723 11.422 1.00 95.06 181 GLY A CA 1
ATOM 1318 C C . GLY A 1 181 ? -12.137 -1.560 11.865 1.00 95.06 181 GLY A C 1
ATOM 1319 O O . GLY A 1 181 ? -11.248 -1.694 11.031 1.00 95.06 181 GLY A O 1
ATOM 1320 N N . VAL A 1 182 ? -11.856 -1.281 13.136 1.00 96.44 182 VAL A N 1
ATOM 1321 C CA . VAL A 1 182 ? -10.480 -1.183 13.641 1.00 96.44 182 VAL A CA 1
ATOM 1322 C C . VAL A 1 182 ? -9.848 -2.572 13.676 1.00 96.44 182 VAL A C 1
ATOM 1324 O O . VAL A 1 182 ? -10.378 -3.491 14.298 1.00 96.44 182 VAL A O 1
ATOM 1327 N N . LYS A 1 183 ? -8.713 -2.738 12.992 1.00 94.44 183 LYS A N 1
ATOM 1328 C CA . LYS A 1 183 ? -8.040 -4.037 12.833 1.00 94.44 183 LYS A CA 1
ATOM 1329 C C . LYS A 1 183 ? -7.223 -4.453 14.053 1.00 94.44 183 LYS A C 1
ATOM 1331 O O . LYS A 1 183 ? -7.087 -5.647 14.298 1.00 94.44 183 LYS A O 1
ATOM 1336 N N . TYR A 1 184 ? -6.656 -3.500 14.789 1.00 94.19 184 TYR A N 1
ATOM 1337 C CA . TYR A 1 184 ? -5.892 -3.765 16.008 1.00 94.19 184 TYR A CA 1
ATOM 1338 C C . TYR A 1 184 ? -6.020 -2.613 17.003 1.00 94.19 184 TYR A C 1
ATOM 1340 O O . TYR A 1 184 ? -6.179 -1.453 16.622 1.00 94.19 184 TYR A O 1
ATOM 1348 N N . TYR A 1 185 ? -5.958 -2.948 18.286 1.00 96.69 185 TYR A N 1
ATOM 1349 C CA . TYR A 1 185 ? -6.078 -2.010 19.394 1.00 96.69 185 TYR A CA 1
ATOM 1350 C C . TYR A 1 185 ? -5.289 -2.513 20.605 1.00 96.69 185 TYR A C 1
ATOM 1352 O O . TYR A 1 185 ? -5.001 -3.707 20.717 1.00 96.69 185 TYR A O 1
ATOM 1360 N N . THR A 1 186 ? -4.945 -1.610 21.516 1.00 96.19 186 THR A N 1
ATOM 1361 C CA . THR A 1 186 ? -4.357 -1.939 22.823 1.00 96.19 186 THR A CA 1
ATOM 1362 C C . THR A 1 186 ? -5.389 -1.760 23.929 1.00 96.19 186 THR A C 1
ATOM 1364 O O . THR A 1 186 ? -6.316 -0.967 23.783 1.00 96.19 186 THR A O 1
ATOM 1367 N N . ASN A 1 187 ? -5.225 -2.462 25.051 1.00 96.12 187 ASN A N 1
ATOM 1368 C CA . ASN A 1 187 ? -6.083 -2.257 26.221 1.00 96.12 187 ASN A CA 1
ATOM 1369 C C . ASN A 1 187 ? -5.888 -0.851 26.806 1.00 96.12 187 ASN A C 1
ATOM 1371 O O . ASN A 1 187 ? -4.773 -0.327 26.817 1.00 96.12 187 ASN A O 1
ATOM 1375 N N . GLY A 1 188 ? -6.968 -0.278 27.333 1.00 95.56 188 GLY A N 1
ATOM 1376 C CA . GLY A 1 188 ? -7.004 1.076 27.871 1.00 95.56 188 GLY A CA 1
ATOM 1377 C C . GLY A 1 188 ? -7.346 2.134 26.821 1.00 95.56 188 GLY A C 1
ATOM 1378 O O . GLY A 1 188 ? -7.271 1.909 25.617 1.00 95.56 188 GLY A O 1
ATOM 1379 N N . ALA A 1 189 ? -7.733 3.320 27.289 1.00 96.06 189 ALA A N 1
ATOM 1380 C CA . ALA A 1 189 ? -8.018 4.463 26.427 1.00 96.06 189 ALA A CA 1
ATOM 1381 C C . ALA A 1 189 ? -6.744 5.035 25.776 1.00 96.06 189 ALA A C 1
ATOM 1383 O O . ALA A 1 189 ? -5.652 4.982 26.349 1.00 96.06 189 ALA A O 1
ATOM 1384 N N . CYS A 1 190 ? -6.886 5.648 24.599 1.00 95.12 190 CYS A N 1
ATOM 1385 C CA . CYS A 1 190 ? -5.792 6.365 23.950 1.00 95.12 190 CYS A CA 1
ATOM 1386 C C . CYS A 1 190 ? -5.284 7.525 24.813 1.00 95.12 190 CYS A C 1
ATOM 1388 O O . CYS A 1 190 ? -6.049 8.170 25.528 1.00 95.12 190 CYS A O 1
ATOM 1390 N N . GLY A 1 191 ? -3.976 7.786 24.750 1.00 86.06 191 GLY A N 1
ATOM 1391 C CA . GLY A 1 191 ? -3.328 8.833 25.549 1.00 86.06 191 GLY A CA 1
ATOM 1392 C C . GLY A 1 191 ? -3.192 8.507 27.043 1.00 86.06 191 GLY A C 1
ATOM 1393 O O . GLY A 1 191 ? -2.606 9.298 27.774 1.00 86.06 191 GLY A O 1
ATOM 1394 N N . GLY A 1 192 ? -3.670 7.343 27.497 1.00 66.56 192 GLY A N 1
ATOM 1395 C CA . GLY A 1 192 ? -3.570 6.871 28.881 1.00 66.56 192 GLY A CA 1
ATOM 1396 C C . GLY A 1 192 ? -2.311 6.057 29.186 1.00 66.56 192 GLY A C 1
ATOM 1397 O O . GLY A 1 192 ? -2.353 5.186 30.049 1.00 66.56 192 GLY A O 1
ATOM 1398 N N . GLY A 1 193 ? -1.211 6.281 28.461 1.00 57.25 193 GLY A N 1
ATOM 1399 C CA . GLY A 1 193 ? 0.017 5.520 28.662 1.00 57.25 193 GLY A CA 1
ATOM 1400 C C . GLY A 1 193 ? 0.572 5.702 30.075 1.00 57.25 193 GLY A C 1
ATOM 1401 O O . GLY A 1 193 ? 1.110 6.756 30.398 1.00 57.25 193 GLY A O 1
ATOM 1402 N N . THR A 1 194 ? 0.554 4.642 30.881 1.00 48.00 194 THR A N 1
ATOM 1403 C CA . THR A 1 194 ? 1.769 4.310 31.622 1.00 48.00 194 THR A CA 1
ATOM 1404 C C . THR A 1 194 ? 2.681 3.595 30.642 1.00 48.00 194 THR A C 1
ATOM 1406 O O . THR A 1 194 ? 2.465 2.431 30.310 1.00 48.00 194 THR A O 1
ATOM 1409 N N . SER A 1 195 ? 3.673 4.323 30.142 1.00 46.16 195 SER A N 1
ATOM 1410 C CA . SER A 1 195 ? 4.874 3.742 29.556 1.00 46.16 195 SER A CA 1
ATOM 1411 C C . SER A 1 195 ? 5.418 2.689 30.525 1.00 46.16 195 SER A C 1
ATOM 1413 O O . SER A 1 195 ? 5.595 2.978 31.711 1.00 46.16 195 SER A O 1
ATOM 1415 N N . SER A 1 196 ? 5.657 1.472 30.058 1.00 44.41 196 SER A N 1
ATOM 1416 C CA . SER A 1 196 ? 6.436 0.460 30.776 1.00 44.41 196 SER A CA 1
ATOM 1417 C C . SER A 1 196 ? 7.384 -0.197 29.794 1.00 44.41 196 SER A C 1
ATOM 1419 O O . SER A 1 196 ? 6.917 -0.511 28.676 1.00 44.41 196 SER A O 1
#

Organism: NCBI:txid2864201

Radius of gyration: 36.09 Å; chains: 1; bounding box: 90×60×118 Å